Protein AF-A0A971IXL2-F1 (afdb_monomer_lite)

Sequence (263 aa):
MPRVSSVAELGFDQYVCPGVRGWNRLMNDMDVSFANIRGMVALGREYHAIGVLNTDWGDHGHINLFANSMPGMIYGASLSWNPDGDSDAKEQWRRISVVEYGDSSGSLVGLLADLARQQIVSWGVISAWAHSKSVGSRFPEADRECLTQCDPDELVSAGSRAQEIGAEVARLRSCIRKDRFDDMDEFEVSARGIHLCQALALIIKKRDLGQHVPRLLIEPWPLAEQMELWMTDYAAVWRRRNKESELYRIRDVITTICAYLRS

Secondary structure (DSSP, 8-state):
--THHHHHHTT---EE--B-S-TT-SS--HHHHHHHHHHHHHHHHHTT-SEE--B----TTT---HHHHHHHHHHHHHHHH-TT----HHHHHHHHHHHHH--TTS-HHHHHHHHHHT-SS-HHHHHHHHHHHHHTPPPPHHHHHHHHHS-HHHHHHHHHHHHHHHHHHHHHGGGS-GGGHHHHHHHHHHHHHHHHHHHHHHHHHHHTS----S--SS-HHHHHHHHHHHHHHHHHHHHHH--STTHHHHHHHHHHHHHHHH-

Structure (mmCIF, N/CA/C/O backbone):
data_AF-A0A971IXL2-F1
#
_entry.id   AF-A0A971IXL2-F1
#
loop_
_atom_site.group_PDB
_atom_site.id
_atom_site.type_symbol
_atom_site.label_atom_id
_atom_site.label_alt_id
_atom_site.label_comp_id
_atom_site.label_asym_id
_atom_site.label_entity_id
_atom_site.label_seq_id
_atom_site.pdbx_PDB_ins_code
_atom_site.Cartn_x
_atom_site.Cartn_y
_atom_site.Cartn_z
_atom_site.occupancy
_atom_site.B_iso_or_equiv
_atom_site.auth_seq_id
_atom_site.auth_comp_id
_atom_site.auth_asym_id
_atom_site.auth_atom_id
_atom_site.pdbx_PDB_model_num
ATOM 1 N N . MET A 1 1 ? 16.782 -18.315 -3.710 1.00 43.72 1 MET A N 1
ATOM 2 C CA . MET A 1 1 ? 17.243 -17.505 -4.858 1.00 43.72 1 MET A CA 1
ATOM 3 C C . MET A 1 1 ? 16.207 -17.587 -5.974 1.00 43.72 1 MET A C 1
ATOM 5 O O . MET A 1 1 ? 15.554 -18.627 -6.060 1.00 43.72 1 MET A O 1
ATOM 9 N N . PRO A 1 2 ? 16.005 -16.522 -6.771 1.00 63.09 2 PRO A N 1
ATOM 10 C CA . PRO A 1 2 ? 15.139 -16.557 -7.952 1.00 63.09 2 PRO A CA 1
ATOM 11 C C . PRO A 1 2 ? 15.571 -17.691 -8.889 1.00 63.09 2 PRO A C 1
ATOM 13 O O . PRO A 1 2 ? 16.763 -17.860 -9.119 1.00 63.09 2 PRO A O 1
ATOM 16 N N . ARG A 1 3 ? 14.630 -18.471 -9.435 1.00 84.94 3 ARG A N 1
ATOM 17 C CA . ARG A 1 3 ? 14.932 -19.626 -10.312 1.00 84.94 3 ARG A CA 1
ATOM 18 C C . ARG A 1 3 ? 15.289 -19.228 -11.756 1.00 84.94 3 ARG A C 1
ATOM 20 O O . ARG A 1 3 ? 15.167 -20.050 -12.655 1.00 84.94 3 ARG A O 1
ATOM 27 N N . VAL A 1 4 ? 15.699 -17.977 -11.974 1.00 90.69 4 VAL A N 1
ATOM 28 C CA . VAL A 1 4 ? 15.960 -17.412 -13.309 1.00 90.69 4 VAL A CA 1
ATOM 29 C C . VAL A 1 4 ? 17.094 -18.174 -14.002 1.00 90.69 4 VAL A C 1
ATOM 31 O O . VAL A 1 4 ? 16.929 -18.612 -15.140 1.00 90.69 4 VAL A O 1
ATOM 34 N N . SER A 1 5 ? 18.197 -18.424 -13.289 1.00 92.69 5 SER A N 1
ATOM 35 C CA . SER A 1 5 ? 19.326 -19.201 -13.813 1.00 92.69 5 SER A CA 1
ATOM 36 C C . SER A 1 5 ? 18.923 -20.631 -14.166 1.00 92.69 5 SER A C 1
ATOM 38 O O . SER A 1 5 ? 19.197 -21.086 -15.267 1.00 92.69 5 SER A O 1
ATOM 40 N N . SER A 1 6 ? 18.180 -21.311 -13.287 1.00 93.50 6 SER A N 1
ATOM 41 C CA . SER A 1 6 ? 17.744 -22.693 -13.516 1.00 93.50 6 SER A CA 1
ATOM 42 C C . SER A 1 6 ? 16.872 -22.846 -14.763 1.00 93.50 6 SER A C 1
ATOM 44 O O . SER A 1 6 ? 16.971 -23.851 -15.455 1.00 93.50 6 SER A O 1
ATOM 46 N N . VAL A 1 7 ? 16.005 -21.872 -15.062 1.00 93.19 7 VAL A N 1
ATOM 47 C CA . VAL A 1 7 ? 15.180 -21.903 -16.282 1.00 93.19 7 VAL A CA 1
ATOM 48 C C . VAL A 1 7 ? 16.036 -21.653 -17.529 1.00 93.19 7 VAL A C 1
ATOM 50 O O . VAL A 1 7 ? 15.860 -22.349 -18.528 1.00 93.19 7 VAL A O 1
ATOM 53 N N . ALA A 1 8 ? 17.003 -20.732 -17.453 1.00 93.81 8 ALA A N 1
ATOM 54 C CA . ALA A 1 8 ? 17.925 -20.445 -18.553 1.00 93.81 8 ALA A CA 1
ATOM 55 C C . ALA A 1 8 ? 18.864 -21.625 -18.850 1.00 93.81 8 ALA A C 1
ATOM 57 O O . ALA A 1 8 ? 19.069 -21.968 -20.010 1.00 93.81 8 ALA A O 1
ATOM 58 N N . GLU A 1 9 ? 19.388 -22.288 -17.817 1.00 94.44 9 GLU A N 1
ATOM 59 C CA . GLU A 1 9 ? 20.242 -23.481 -17.931 1.00 94.44 9 GLU A CA 1
ATOM 60 C C . GLU A 1 9 ? 19.526 -24.654 -18.613 1.00 94.44 9 GLU A C 1
ATOM 62 O O . GLU A 1 9 ? 20.159 -25.463 -19.289 1.00 94.44 9 GLU A O 1
ATOM 67 N N . LEU A 1 10 ? 18.199 -24.733 -18.475 1.00 96.00 10 LEU A N 1
ATOM 68 C CA . LEU A 1 10 ? 17.364 -25.712 -19.173 1.00 96.00 10 LEU A CA 1
ATOM 69 C C . LEU A 1 10 ? 17.071 -25.330 -20.636 1.00 96.00 10 LEU A C 1
ATOM 71 O O . LEU A 1 10 ? 16.464 -26.123 -21.354 1.00 96.00 10 LEU A O 1
ATOM 75 N N . GLY A 1 11 ? 17.494 -24.145 -21.087 1.00 94.50 11 GLY A N 1
ATOM 76 C CA . GLY A 1 11 ? 17.325 -23.670 -22.461 1.00 94.50 11 GLY A CA 1
ATOM 77 C C . GLY A 1 11 ? 15.912 -23.187 -22.801 1.00 94.50 11 GLY A C 1
ATOM 78 O O . GLY A 1 11 ? 15.568 -23.134 -23.979 1.00 94.50 11 GLY A O 1
ATOM 79 N N . PHE A 1 12 ? 15.084 -22.868 -21.800 1.00 95.19 12 PHE A N 1
ATOM 80 C CA . PHE A 1 12 ? 13.737 -22.338 -22.025 1.00 95.19 12 PHE A CA 1
ATOM 81 C C . PHE A 1 12 ? 13.729 -20.813 -22.127 1.00 95.19 12 PHE A C 1
ATOM 83 O O . PHE A 1 12 ? 14.354 -20.119 -21.321 1.00 95.19 12 PHE A O 1
ATOM 90 N N . ASP A 1 13 ? 12.918 -20.298 -23.051 1.00 96.12 13 ASP A N 1
ATOM 91 C CA . ASP A 1 13 ? 12.553 -18.884 -23.073 1.00 96.12 13 ASP A CA 1
ATOM 92 C C . ASP A 1 13 ? 11.780 -18.515 -21.802 1.00 96.12 13 ASP A C 1
ATOM 94 O O . ASP A 1 13 ? 10.885 -19.242 -21.357 1.00 96.12 13 ASP A O 1
ATOM 98 N N . GLN A 1 14 ? 12.106 -17.361 -21.219 1.00 95.50 14 GLN A N 1
ATOM 99 C CA . GLN A 1 14 ? 11.478 -16.899 -19.985 1.00 95.50 14 GLN A CA 1
ATOM 100 C C . GLN A 1 14 ? 11.273 -15.389 -19.951 1.00 95.50 14 GLN A C 1
ATOM 102 O O . GLN A 1 14 ? 12.064 -14.619 -20.494 1.00 95.50 14 GLN A O 1
ATOM 107 N N . TYR A 1 15 ? 10.233 -14.980 -19.229 1.00 96.81 15 TYR A N 1
ATOM 108 C CA . TYR A 1 15 ? 10.062 -13.614 -18.753 1.00 96.81 15 TYR A CA 1
ATOM 109 C C . TYR A 1 15 ? 10.487 -13.542 -17.290 1.00 96.81 15 TYR A C 1
ATOM 111 O O . TYR A 1 15 ? 10.198 -14.450 -16.508 1.00 96.81 15 TYR A O 1
ATOM 119 N N . VAL A 1 16 ? 11.111 -12.436 -16.896 1.00 97.06 16 VAL A N 1
ATOM 120 C CA . VAL A 1 16 ? 11.215 -12.095 -15.474 1.00 97.06 16 VAL A CA 1
ATOM 121 C C . VAL A 1 16 ? 9.954 -11.355 -15.036 1.00 97.06 16 VAL A C 1
ATOM 123 O O . VAL A 1 16 ? 9.463 -10.478 -15.744 1.00 97.06 16 VAL A O 1
ATOM 126 N N . CYS A 1 17 ? 9.429 -11.700 -13.861 1.00 96.75 17 CYS A N 1
ATOM 127 C CA . CYS A 1 17 ? 8.157 -11.169 -13.367 1.00 96.75 17 CYS A CA 1
ATOM 128 C C . CYS A 1 17 ? 8.343 -10.431 -12.030 1.00 96.75 17 CYS A C 1
ATOM 130 O O . CYS A 1 17 ? 7.980 -10.981 -10.986 1.00 96.75 17 CYS A O 1
ATOM 132 N N . PRO A 1 18 ? 8.968 -9.236 -12.005 1.00 96.88 18 PRO A N 1
ATOM 133 C CA . PRO A 1 18 ? 9.003 -8.429 -10.789 1.00 96.88 18 PRO A CA 1
ATOM 134 C C . PRO A 1 18 ? 7.598 -7.989 -10.375 1.00 96.88 18 PRO A C 1
ATOM 136 O O . PRO A 1 18 ? 6.673 -7.994 -11.187 1.00 96.88 18 PRO A O 1
ATOM 139 N N . GLY A 1 19 ? 7.438 -7.601 -9.111 1.00 96.62 19 GLY A N 1
ATOM 140 C CA . GLY A 1 19 ? 6.160 -7.159 -8.562 1.00 96.62 19 GLY A CA 1
ATOM 141 C C . GLY A 1 19 ? 6.228 -5.767 -7.951 1.00 96.62 19 GLY A C 1
ATOM 142 O O . GLY A 1 19 ? 7.178 -5.448 -7.238 1.00 96.62 19 GLY A O 1
ATOM 143 N N . VAL A 1 20 ? 5.170 -4.973 -8.140 1.00 97.00 20 VAL A N 1
ATOM 144 C CA . VAL A 1 20 ? 5.080 -3.609 -7.586 1.00 97.00 20 VAL A CA 1
ATOM 145 C C . VAL A 1 20 ? 4.727 -3.556 -6.093 1.00 97.00 20 VAL A C 1
ATOM 147 O O . VAL A 1 20 ? 4.625 -2.468 -5.535 1.00 97.00 20 VAL A O 1
ATOM 150 N N . ARG A 1 21 ? 4.578 -4.717 -5.436 1.00 96.19 21 ARG A N 1
ATOM 151 C CA . ARG A 1 21 ? 4.412 -4.887 -3.975 1.00 96.19 21 ARG A CA 1
ATOM 152 C C . ARG A 1 21 ? 3.167 -4.215 -3.359 1.00 96.19 21 ARG A C 1
ATOM 154 O O . ARG A 1 21 ? 3.244 -3.687 -2.248 1.00 96.19 21 ARG A O 1
ATOM 161 N N . GLY A 1 22 ? 2.023 -4.275 -4.046 1.00 95.50 22 GLY A N 1
ATOM 162 C CA . GLY A 1 22 ? 0.741 -3.724 -3.570 1.00 95.50 22 GLY A CA 1
ATOM 163 C C . GLY A 1 22 ? -0.246 -4.716 -2.944 1.00 95.50 22 GLY A C 1
ATOM 164 O O . GLY A 1 22 ? -1.112 -4.307 -2.182 1.00 95.50 22 GLY A O 1
ATOM 165 N N . TRP A 1 23 ? -0.100 -6.018 -3.195 1.00 94.50 23 TRP A N 1
ATOM 166 C CA . TRP A 1 23 ? -1.209 -6.984 -3.130 1.00 94.50 23 TRP A CA 1
ATOM 167 C C . TRP A 1 23 ? -1.965 -7.149 -1.816 1.00 94.50 23 TRP A C 1
ATOM 169 O O . TRP A 1 23 ? -3.036 -7.731 -1.808 1.00 94.50 23 TRP A O 1
ATOM 179 N N . ASN A 1 24 ? -1.439 -6.689 -0.694 1.00 95.00 24 ASN A N 1
ATOM 180 C CA . ASN A 1 24 ? -2.130 -6.738 0.590 1.00 95.00 24 ASN A CA 1
ATOM 181 C C . ASN A 1 24 ? -1.944 -5.441 1.387 1.00 95.00 24 ASN A C 1
ATOM 183 O O . ASN A 1 24 ? -1.931 -5.452 2.622 1.00 95.00 24 ASN A O 1
ATOM 187 N N . ARG A 1 25 ? -1.747 -4.326 0.676 1.00 97.50 25 ARG A N 1
ATOM 188 C CA . ARG A 1 25 ? -1.384 -3.023 1.233 1.00 97.50 25 ARG A CA 1
ATOM 189 C C . ARG A 1 25 ? -2.232 -1.917 0.624 1.00 97.50 25 ARG A C 1
ATOM 191 O O . ARG A 1 25 ? -2.600 -1.964 -0.541 1.00 97.50 25 ARG A O 1
ATOM 198 N N . LEU A 1 26 ? -2.505 -0.895 1.425 1.00 98.25 26 LEU A N 1
ATOM 199 C CA . LEU A 1 26 ? -3.195 0.309 0.972 1.00 98.25 26 LEU A CA 1
ATOM 200 C C . LEU A 1 26 ? -2.267 1.216 0.170 1.00 98.25 26 LEU A C 1
ATOM 202 O O . LEU A 1 26 ? -2.745 1.886 -0.730 1.00 98.25 26 LEU A O 1
ATOM 206 N N . MET A 1 27 ? -0.967 1.233 0.468 1.00 98.50 27 MET A N 1
ATOM 207 C CA . MET A 1 27 ? 0.072 1.872 -0.343 1.00 98.50 27 MET A CA 1
ATOM 208 C C . MET A 1 27 ? 1.169 0.857 -0.667 1.00 98.50 27 MET A C 1
ATOM 210 O O . MET A 1 27 ? 1.618 0.124 0.222 1.00 98.50 27 MET A O 1
ATOM 214 N N . ASN A 1 28 ? 1.605 0.808 -1.923 1.00 98.06 28 ASN A N 1
ATOM 215 C CA . ASN A 1 28 ? 2.603 -0.157 -2.371 1.00 98.06 28 ASN A CA 1
ATOM 216 C C . ASN A 1 28 ? 3.952 0.090 -1.689 1.00 98.06 28 ASN A C 1
ATOM 218 O O . ASN A 1 28 ? 4.381 1.228 -1.515 1.00 98.06 28 ASN A O 1
ATOM 222 N N . ASP A 1 29 ? 4.640 -0.990 -1.326 1.00 97.50 29 ASP A N 1
ATOM 223 C CA . ASP A 1 29 ? 5.957 -0.920 -0.689 1.00 97.50 29 ASP A CA 1
ATOM 224 C C . ASP A 1 29 ? 7.025 -0.525 -1.720 1.00 97.50 29 ASP A C 1
ATOM 226 O O . ASP A 1 29 ? 7.561 -1.373 -2.437 1.00 97.50 29 ASP A O 1
ATOM 230 N N . MET A 1 30 ? 7.289 0.780 -1.831 1.00 95.75 30 MET A N 1
ATOM 231 C CA . MET A 1 30 ? 8.163 1.340 -2.866 1.00 95.75 30 MET A CA 1
ATOM 232 C C . MET A 1 30 ? 9.624 0.930 -2.698 1.00 95.75 30 MET A C 1
ATOM 234 O O . MET A 1 30 ? 10.293 0.681 -3.701 1.00 95.75 30 MET A O 1
ATOM 238 N N . ASP A 1 31 ? 10.108 0.813 -1.460 1.00 95.56 31 ASP A N 1
ATOM 239 C CA . ASP A 1 31 ? 11.482 0.393 -1.184 1.00 95.56 31 ASP A CA 1
ATOM 240 C C . ASP A 1 31 ? 11.715 -1.034 -1.703 1.00 95.56 31 ASP A C 1
ATOM 242 O O . ASP A 1 31 ? 12.658 -1.290 -2.460 1.00 95.56 31 ASP A O 1
ATOM 246 N N . VAL A 1 32 ? 10.812 -1.961 -1.362 1.00 96.69 32 VAL A N 1
ATOM 247 C CA . VAL A 1 32 ? 10.916 -3.355 -1.811 1.00 96.69 32 VAL A CA 1
ATOM 248 C C . VAL A 1 32 ? 10.599 -3.485 -3.299 1.00 96.69 32 VAL A C 1
ATOM 250 O O . VAL A 1 32 ? 11.273 -4.241 -3.994 1.00 96.69 32 VAL A O 1
ATOM 253 N N . SER A 1 33 ? 9.608 -2.749 -3.803 1.00 96.69 33 SER A N 1
ATOM 254 C CA . SER A 1 33 ? 9.201 -2.750 -5.214 1.00 96.69 33 SER A CA 1
ATOM 255 C C . SER A 1 33 ? 10.350 -2.336 -6.132 1.00 96.69 33 SER A C 1
ATOM 257 O O . SER A 1 33 ? 10.730 -3.092 -7.026 1.00 96.69 33 SER A O 1
ATOM 259 N N . PHE A 1 34 ? 10.986 -1.189 -5.872 1.00 97.12 34 PHE A N 1
ATOM 260 C CA . PHE A 1 34 ? 12.067 -0.683 -6.721 1.00 97.12 34 PHE A CA 1
ATOM 261 C C . PHE A 1 34 ? 13.293 -1.601 -6.656 1.00 97.12 34 PHE A C 1
ATOM 263 O O . PHE A 1 34 ? 13.870 -1.948 -7.690 1.00 97.12 34 PHE A O 1
ATOM 270 N N . ALA A 1 35 ? 13.660 -2.079 -5.464 1.00 95.81 35 ALA A N 1
ATOM 271 C CA . ALA A 1 35 ? 14.749 -3.041 -5.323 1.00 95.81 35 ALA A CA 1
ATOM 272 C C . ALA A 1 35 ? 14.459 -4.362 -6.063 1.00 95.81 35 ALA A C 1
ATOM 274 O O . ALA A 1 35 ? 15.346 -4.900 -6.732 1.00 95.81 35 ALA A O 1
ATOM 275 N N . ASN A 1 36 ? 13.222 -4.864 -5.978 1.00 95.62 36 ASN A N 1
ATOM 276 C CA . ASN A 1 36 ? 12.787 -6.090 -6.643 1.00 95.62 36 ASN A CA 1
ATOM 277 C C . ASN A 1 36 ? 12.804 -5.956 -8.168 1.00 95.62 36 ASN A C 1
ATOM 279 O O . ASN A 1 36 ? 13.386 -6.810 -8.836 1.00 95.62 36 ASN A O 1
ATOM 283 N N . ILE A 1 37 ? 12.222 -4.882 -8.705 1.00 96.94 37 ILE A N 1
ATOM 284 C CA . ILE A 1 37 ? 12.198 -4.597 -10.143 1.00 96.94 37 ILE A CA 1
ATOM 285 C C . ILE A 1 37 ? 13.622 -4.545 -10.686 1.00 96.94 37 ILE A C 1
ATOM 287 O O . ILE A 1 37 ? 13.947 -5.275 -11.621 1.00 96.94 37 ILE A O 1
ATOM 291 N N . ARG A 1 38 ? 14.499 -3.755 -10.058 1.00 95.88 38 ARG A N 1
ATOM 292 C CA . ARG A 1 38 ? 15.900 -3.639 -10.474 1.00 95.88 38 ARG A CA 1
ATOM 293 C C . ARG A 1 38 ? 16.614 -4.987 -10.467 1.00 95.88 38 ARG A C 1
ATOM 295 O O . ARG A 1 38 ? 17.266 -5.336 -11.446 1.00 95.88 38 ARG A O 1
ATOM 302 N N . GLY A 1 39 ? 16.477 -5.749 -9.382 1.00 95.12 39 GLY A N 1
ATOM 303 C CA . GLY A 1 39 ? 17.115 -7.059 -9.259 1.00 95.12 39 GLY A CA 1
ATOM 304 C C . GLY A 1 39 ? 16.635 -8.051 -10.320 1.00 95.12 39 GLY A C 1
ATOM 305 O O . GLY A 1 39 ? 17.449 -8.722 -10.946 1.00 95.12 39 GLY A O 1
ATOM 306 N N . MET A 1 40 ? 15.325 -8.117 -10.566 1.00 96.12 40 MET A N 1
ATOM 307 C CA . MET A 1 40 ? 14.756 -9.036 -11.555 1.00 96.12 40 MET A CA 1
ATOM 308 C C . MET A 1 40 ? 15.103 -8.636 -12.987 1.00 96.12 40 MET A C 1
ATOM 310 O O . MET A 1 40 ? 15.397 -9.516 -13.786 1.00 96.12 40 MET A O 1
ATOM 314 N N . VAL A 1 41 ? 15.118 -7.341 -13.317 1.00 96.38 41 VAL A N 1
ATOM 315 C CA . VAL A 1 41 ? 15.547 -6.870 -14.645 1.00 96.38 41 VAL A CA 1
ATOM 316 C C . VAL A 1 41 ? 17.029 -7.170 -14.879 1.00 96.38 41 VAL A C 1
ATOM 318 O O . VAL A 1 41 ? 17.385 -7.663 -15.948 1.00 96.38 41 VAL A O 1
ATOM 321 N N . ALA A 1 42 ? 17.887 -6.948 -13.877 1.00 95.56 42 ALA A N 1
ATOM 322 C CA . ALA A 1 42 ? 19.308 -7.283 -13.967 1.00 95.56 42 ALA A CA 1
ATOM 323 C C . ALA A 1 42 ? 19.523 -8.787 -14.210 1.00 95.56 42 ALA A C 1
ATOM 325 O O . ALA A 1 42 ? 20.239 -9.158 -15.139 1.00 95.56 42 ALA A O 1
ATOM 326 N N . LEU A 1 43 ? 18.829 -9.644 -13.450 1.00 95.44 43 LEU A N 1
ATOM 327 C CA . LEU A 1 43 ? 18.844 -11.095 -13.665 1.00 95.44 43 LEU A CA 1
ATOM 328 C C . LEU A 1 43 ? 18.286 -11.476 -15.042 1.00 95.44 43 LEU A C 1
ATOM 330 O O . LEU A 1 43 ? 18.831 -12.347 -15.709 1.00 95.44 43 LEU A O 1
ATOM 334 N N . GLY A 1 44 ? 17.217 -10.817 -15.493 1.00 95.69 44 GLY A N 1
ATOM 335 C CA . GLY A 1 44 ? 16.646 -11.048 -16.817 1.00 95.69 44 GLY A CA 1
ATOM 336 C C . GLY A 1 44 ? 17.657 -10.777 -17.927 1.00 95.69 44 GLY A C 1
ATOM 337 O O . GLY A 1 44 ? 17.775 -11.569 -18.853 1.00 95.69 44 GLY A O 1
ATOM 338 N N . ARG A 1 45 ? 18.450 -9.710 -17.803 1.00 95.31 45 ARG A N 1
ATOM 339 C CA . ARG A 1 45 ? 19.529 -9.420 -18.751 1.00 95.31 45 ARG A CA 1
ATOM 340 C C . ARG A 1 45 ? 20.675 -10.429 -18.668 1.00 95.31 45 ARG A C 1
ATOM 342 O O . ARG A 1 45 ? 21.156 -10.858 -19.711 1.00 95.31 45 ARG A O 1
ATOM 349 N N . GLU A 1 46 ? 21.105 -10.787 -17.459 1.00 95.56 46 GLU A N 1
ATOM 350 C CA . GLU A 1 46 ? 22.190 -11.754 -17.219 1.00 95.56 46 GLU A CA 1
ATOM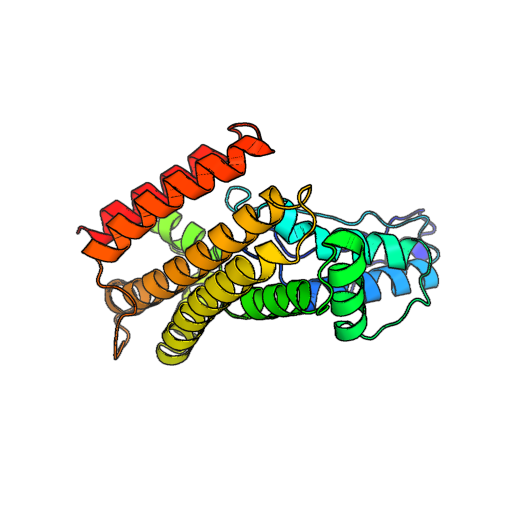 351 C C . GLU A 1 46 ? 21.876 -13.129 -17.823 1.00 95.56 46 GLU A C 1
ATOM 353 O O . GLU A 1 46 ? 22.734 -13.737 -18.454 1.00 95.56 46 GLU A O 1
ATOM 358 N N . TYR A 1 47 ? 20.631 -13.586 -17.679 1.00 96.06 47 TYR A N 1
ATOM 359 C CA . TYR A 1 47 ? 20.180 -14.911 -18.111 1.00 96.06 47 TYR A CA 1
ATOM 360 C C . TYR A 1 47 ? 19.336 -14.886 -19.392 1.00 96.06 47 TYR A C 1
ATOM 362 O O . TYR A 1 47 ? 18.587 -15.826 -19.654 1.00 96.06 47 TYR A O 1
ATOM 370 N N . HIS A 1 48 ? 19.453 -13.821 -20.190 1.00 95.50 48 HIS A N 1
ATOM 371 C CA . HIS A 1 48 ? 18.827 -13.695 -21.511 1.00 95.50 48 HIS A CA 1
ATOM 372 C C . HIS A 1 48 ? 17.303 -13.935 -21.532 1.00 95.50 48 HIS A C 1
ATOM 374 O O . HIS A 1 48 ? 16.767 -14.498 -22.485 1.00 95.50 48 HIS A O 1
ATOM 380 N N . ALA A 1 49 ? 16.591 -13.485 -20.495 1.00 96.75 49 ALA A N 1
ATOM 381 C CA . ALA A 1 49 ? 15.135 -13.444 -20.500 1.00 96.75 49 ALA A CA 1
ATOM 382 C C . ALA A 1 49 ? 14.630 -12.606 -21.686 1.00 96.75 49 ALA A C 1
ATOM 384 O O . ALA A 1 49 ? 15.152 -11.528 -21.977 1.00 96.75 49 ALA A O 1
ATOM 385 N N . ILE A 1 50 ? 13.575 -13.080 -22.345 1.00 96.62 50 ILE A N 1
ATOM 386 C CA . ILE A 1 50 ? 13.020 -12.461 -23.558 1.00 96.62 50 ILE A CA 1
ATOM 387 C C . ILE A 1 50 ? 12.139 -11.240 -23.259 1.00 96.62 50 ILE A C 1
ATOM 389 O O . ILE A 1 50 ? 11.671 -10.563 -24.174 1.00 96.62 50 ILE A O 1
ATOM 393 N N . GLY A 1 51 ? 11.903 -10.943 -21.979 1.00 95.94 51 GLY A N 1
ATOM 394 C CA . GLY A 1 51 ? 11.205 -9.738 -21.559 1.00 95.94 51 GLY A CA 1
ATOM 395 C C . GLY A 1 51 ? 10.910 -9.678 -20.064 1.00 95.94 51 GLY A C 1
ATOM 396 O O . GLY A 1 51 ? 11.304 -10.544 -19.278 1.00 95.94 51 GLY A O 1
ATOM 397 N N . VAL A 1 52 ? 10.157 -8.644 -19.693 1.00 97.31 52 VAL A N 1
ATOM 398 C CA . VAL A 1 52 ? 9.738 -8.355 -18.320 1.00 97.31 52 VAL A CA 1
ATOM 399 C C . VAL A 1 52 ? 8.216 -8.264 -18.274 1.00 97.31 52 VAL A C 1
ATOM 401 O O . VAL A 1 52 ? 7.619 -7.478 -19.007 1.00 97.31 52 VAL A O 1
ATOM 404 N N . LEU A 1 53 ? 7.586 -9.036 -17.391 1.00 97.12 53 LEU A N 1
ATOM 405 C CA . LEU A 1 53 ? 6.171 -8.895 -17.053 1.00 97.12 53 LEU A CA 1
ATOM 406 C C . LEU A 1 53 ? 6.081 -8.208 -15.689 1.00 97.12 53 LEU A C 1
ATOM 408 O O . LEU A 1 53 ? 6.164 -8.866 -14.656 1.00 97.12 53 LEU A O 1
ATOM 412 N N . ASN A 1 54 ? 5.972 -6.879 -15.667 1.00 96.31 54 ASN A N 1
ATOM 413 C CA . ASN A 1 54 ? 5.868 -6.152 -14.403 1.00 96.31 54 ASN A CA 1
ATOM 414 C C . ASN A 1 54 ? 4.485 -6.389 -13.783 1.00 96.31 54 ASN A C 1
ATOM 416 O O . ASN A 1 54 ? 3.470 -6.038 -14.382 1.00 96.31 54 ASN A O 1
ATOM 420 N N . THR A 1 55 ? 4.446 -7.028 -12.618 1.00 96.81 55 THR A N 1
ATOM 421 C CA . THR A 1 55 ? 3.207 -7.555 -12.043 1.00 96.81 55 THR A CA 1
ATOM 422 C C . THR A 1 55 ? 2.639 -6.654 -10.957 1.00 96.81 55 THR A C 1
ATOM 424 O O . THR A 1 55 ? 3.346 -6.223 -10.043 1.00 96.81 55 THR A O 1
ATOM 427 N N . ASP A 1 56 ? 1.334 -6.419 -11.042 1.00 95.88 56 ASP A N 1
ATOM 428 C CA . ASP A 1 56 ? 0.527 -5.847 -9.973 1.00 95.88 56 ASP A CA 1
ATOM 429 C C . ASP A 1 56 ? -0.536 -6.865 -9.564 1.00 95.88 56 ASP A C 1
ATOM 431 O O . ASP A 1 56 ? -1.345 -7.309 -10.378 1.00 95.88 56 ASP A O 1
ATOM 435 N N . TRP A 1 57 ? -0.471 -7.287 -8.308 1.00 95.38 57 TRP A N 1
ATOM 436 C CA . TRP A 1 57 ? -1.312 -8.336 -7.736 1.00 95.38 57 TRP A CA 1
ATOM 437 C C . TRP A 1 57 ? -2.254 -7.702 -6.712 1.00 95.38 57 TRP A C 1
ATOM 439 O O . TRP A 1 57 ? -1.950 -6.633 -6.191 1.00 95.38 57 TRP A O 1
ATOM 449 N N . GLY A 1 58 ? -3.353 -8.374 -6.364 1.00 93.31 58 GLY A N 1
ATOM 450 C CA . GLY A 1 58 ? -4.207 -7.932 -5.259 1.00 93.31 58 GLY A CA 1
ATOM 451 C C . GLY A 1 58 ? -4.924 -9.064 -4.562 1.00 93.31 58 GLY A C 1
ATOM 452 O O . GLY A 1 58 ? -6.013 -9.488 -4.944 1.00 93.31 58 GLY A O 1
ATOM 453 N N . ASP A 1 59 ? -4.284 -9.495 -3.493 1.00 94.19 59 ASP A N 1
ATOM 454 C CA . ASP A 1 59 ? -4.779 -10.438 -2.517 1.00 94.19 59 ASP A CA 1
ATOM 455 C C . ASP A 1 59 ? -5.694 -9.701 -1.519 1.00 94.19 59 ASP A C 1
ATOM 457 O O . ASP A 1 59 ? -5.850 -8.478 -1.546 1.00 94.19 59 ASP A O 1
ATOM 461 N N . HIS A 1 60 ? -6.339 -10.442 -0.613 1.00 92.81 60 HIS A N 1
ATOM 462 C CA . HIS A 1 60 ? -7.164 -9.862 0.460 1.00 92.81 60 HIS A CA 1
ATOM 463 C C . HIS A 1 60 ? -8.244 -8.871 -0.027 1.00 92.81 60 HIS A C 1
ATOM 465 O O . HIS A 1 60 ? -8.509 -7.852 0.614 1.00 92.81 60 HIS A O 1
ATOM 471 N N . GLY A 1 61 ? -8.873 -9.186 -1.164 1.00 91.44 61 GLY A N 1
ATOM 472 C CA . GLY A 1 61 ? -9.919 -8.365 -1.779 1.00 91.44 61 GLY A CA 1
ATOM 473 C C . GLY A 1 61 ? -9.406 -7.265 -2.711 1.00 91.44 61 GLY A C 1
ATOM 474 O O . GLY A 1 61 ? -10.211 -6.433 -3.112 1.00 91.44 61 GLY A O 1
ATOM 475 N N . HIS A 1 62 ? -8.109 -7.266 -3.059 1.00 92.44 62 HIS A N 1
ATOM 476 C CA . HIS A 1 62 ? -7.466 -6.252 -3.905 1.00 92.44 62 HIS A CA 1
ATOM 477 C C . HIS A 1 62 ? -7.653 -4.849 -3.318 1.00 92.44 62 HIS A C 1
ATOM 479 O O . HIS A 1 62 ? -8.212 -3.966 -3.945 1.00 92.44 62 HIS A O 1
ATOM 485 N N . ILE A 1 63 ? -7.230 -4.640 -2.070 1.00 95.25 63 ILE A N 1
ATOM 486 C CA . ILE A 1 63 ? -7.402 -3.347 -1.385 1.00 95.25 63 ILE A CA 1
ATOM 487 C C . ILE A 1 63 ? -6.615 -2.201 -2.049 1.00 95.25 63 ILE A C 1
ATOM 489 O O . ILE A 1 63 ? -6.929 -1.026 -1.843 1.00 95.25 63 ILE A O 1
ATOM 493 N N . ASN A 1 64 ? -5.566 -2.526 -2.807 1.00 93.62 64 ASN A N 1
ATOM 494 C CA . ASN A 1 64 ? -4.675 -1.555 -3.420 1.00 93.62 64 ASN A CA 1
ATOM 495 C C . ASN A 1 64 ? -5.378 -0.805 -4.557 1.00 93.62 64 ASN A C 1
ATOM 497 O O . ASN A 1 64 ? -5.981 -1.401 -5.444 1.00 93.62 64 ASN A O 1
ATOM 501 N N . LEU A 1 65 ? -5.294 0.524 -4.522 1.00 96.12 65 LEU A N 1
ATOM 502 C CA . LEU A 1 65 ? -5.823 1.389 -5.571 1.00 96.12 65 LEU A CA 1
ATOM 503 C C . LEU A 1 65 ? -4.794 1.534 -6.703 1.00 96.12 65 LEU A C 1
ATOM 505 O O . LEU A 1 65 ? -3.585 1.445 -6.477 1.00 96.12 65 LEU A O 1
ATOM 509 N N . PHE A 1 66 ? -5.275 1.750 -7.926 1.00 95.38 66 PHE A N 1
ATOM 510 C CA . PHE A 1 66 ? -4.458 1.705 -9.141 1.00 95.38 66 PHE A CA 1
ATOM 511 C C . PHE A 1 66 ? -3.324 2.740 -9.131 1.00 95.38 66 PHE A C 1
ATOM 513 O O . PHE A 1 66 ? -2.191 2.430 -9.508 1.00 95.38 66 PHE A O 1
ATOM 520 N N . ALA A 1 67 ? -3.595 3.951 -8.638 1.00 97.75 67 ALA A N 1
ATOM 521 C CA . ALA A 1 67 ? -2.608 5.017 -8.522 1.00 97.75 67 ALA A CA 1
ATOM 522 C C . ALA A 1 67 ? -1.403 4.603 -7.662 1.00 97.75 67 ALA A C 1
ATOM 524 O O . ALA A 1 67 ? -0.266 4.971 -7.962 1.00 97.75 67 ALA A O 1
ATOM 525 N N . ASN A 1 68 ? -1.614 3.774 -6.636 1.00 97.88 68 ASN A N 1
ATOM 526 C CA . ASN A 1 68 ? -0.558 3.343 -5.712 1.00 97.88 68 ASN A CA 1
ATOM 527 C C . ASN A 1 68 ? 0.466 2.426 -6.392 1.00 97.88 68 ASN A C 1
ATOM 529 O O . ASN A 1 68 ? 1.624 2.359 -5.973 1.00 97.88 68 ASN A O 1
ATOM 533 N N . SER A 1 69 ? 0.063 1.766 -7.478 1.00 97.69 69 SER A N 1
ATOM 534 C CA . SER A 1 69 ? 0.919 0.912 -8.298 1.00 97.69 69 SER A CA 1
ATOM 535 C C . SER A 1 69 ? 1.689 1.676 -9.374 1.00 97.69 69 SER A C 1
ATOM 537 O O . SER A 1 69 ? 2.741 1.205 -9.822 1.00 97.69 69 SER A O 1
ATOM 539 N N . MET A 1 70 ? 1.222 2.866 -9.772 1.00 98.06 70 MET A N 1
ATOM 540 C CA . MET A 1 70 ? 1.785 3.633 -10.890 1.00 98.06 70 MET A CA 1
ATOM 541 C C . MET A 1 70 ? 3.293 3.902 -10.770 1.00 98.06 70 MET A C 1
ATOM 543 O O . MET A 1 70 ? 3.999 3.650 -11.751 1.00 98.06 70 MET A O 1
ATOM 547 N N . PRO A 1 71 ? 3.851 4.323 -9.614 1.00 98.06 71 PRO A N 1
ATOM 548 C CA . PRO A 1 71 ? 5.292 4.556 -9.505 1.00 98.06 71 PRO A CA 1
ATOM 549 C C . PRO A 1 71 ? 6.132 3.304 -9.795 1.00 98.06 71 PRO A C 1
ATOM 551 O O . PRO A 1 71 ? 7.125 3.378 -10.519 1.00 98.06 71 PRO A O 1
ATOM 554 N N . GLY A 1 72 ? 5.710 2.142 -9.284 1.00 97.62 72 GLY A N 1
ATOM 555 C CA . GLY A 1 72 ? 6.378 0.865 -9.548 1.00 97.62 72 GLY A CA 1
ATOM 556 C C . GLY A 1 72 ? 6.209 0.401 -10.997 1.00 97.62 72 GLY A C 1
ATOM 557 O O . GLY A 1 72 ? 7.150 -0.123 -11.594 1.00 97.62 72 GLY A O 1
ATOM 558 N N . MET A 1 73 ? 5.039 0.639 -11.600 1.00 98.00 73 MET A N 1
ATOM 559 C CA . MET A 1 73 ? 4.799 0.329 -13.013 1.00 98.00 73 MET A CA 1
ATOM 560 C C . MET A 1 73 ? 5.701 1.148 -13.941 1.00 98.00 73 MET A C 1
ATOM 562 O O . MET A 1 73 ? 6.340 0.578 -14.828 1.00 98.00 73 MET A O 1
ATOM 566 N N . ILE A 1 74 ? 5.821 2.454 -13.688 1.00 97.81 74 ILE A N 1
ATOM 567 C CA . ILE A 1 74 ? 6.695 3.362 -14.443 1.00 97.81 74 ILE A CA 1
ATOM 568 C C . ILE A 1 74 ? 8.160 2.954 -14.297 1.00 97.81 74 ILE A C 1
ATOM 570 O O . ILE A 1 74 ? 8.885 2.900 -15.291 1.00 97.81 74 ILE A O 1
ATOM 574 N N . TYR A 1 75 ? 8.600 2.630 -13.080 1.00 97.50 75 TYR A N 1
ATOM 575 C CA . TYR A 1 75 ? 9.981 2.211 -12.861 1.00 97.50 75 TYR A CA 1
ATOM 576 C C . TYR A 1 75 ? 10.309 0.892 -13.574 1.00 97.50 75 TYR A C 1
ATOM 578 O O . TYR A 1 75 ? 11.347 0.786 -14.229 1.00 97.50 75 TYR A O 1
ATOM 586 N N . GLY A 1 76 ? 9.395 -0.084 -13.537 1.00 96.75 76 GLY A N 1
ATOM 587 C CA . GLY A 1 76 ? 9.546 -1.326 -14.294 1.00 96.75 76 GLY A CA 1
ATOM 588 C C . GLY A 1 76 ? 9.586 -1.110 -15.803 1.00 96.75 76 GLY A C 1
ATOM 589 O O . GLY A 1 76 ? 10.424 -1.714 -16.469 1.00 96.75 76 GLY A O 1
ATOM 590 N N . ALA A 1 77 ? 8.764 -0.209 -16.346 1.00 96.62 77 ALA A N 1
ATOM 591 C CA . ALA A 1 77 ? 8.825 0.158 -17.760 1.00 96.62 77 ALA A CA 1
ATOM 592 C C . ALA A 1 77 ? 10.169 0.816 -18.124 1.00 96.62 77 ALA A C 1
ATOM 594 O O . ALA A 1 77 ? 10.799 0.430 -19.108 1.00 96.62 77 ALA A O 1
ATOM 595 N N . SER A 1 78 ? 10.638 1.756 -17.295 1.00 96.12 78 SER A N 1
ATOM 596 C CA . SER A 1 78 ? 11.923 2.446 -17.470 1.00 96.12 78 SER A CA 1
ATOM 597 C C . SER A 1 78 ? 13.095 1.463 -17.536 1.00 96.12 78 SER A C 1
ATOM 599 O O . SER A 1 78 ? 13.876 1.491 -18.487 1.00 96.12 78 SER A O 1
ATOM 601 N N . LEU A 1 79 ? 13.181 0.535 -16.579 1.00 96.12 79 LEU A N 1
ATOM 602 C CA . LEU A 1 79 ? 14.258 -0.454 -16.542 1.00 96.12 79 LEU A CA 1
ATOM 603 C C . LEU A 1 79 ? 14.125 -1.545 -17.607 1.00 96.12 79 LEU A C 1
ATOM 605 O O . LEU A 1 79 ? 15.136 -2.060 -18.073 1.00 96.12 79 LEU A O 1
ATOM 609 N N . SER A 1 80 ? 12.906 -1.878 -18.033 1.00 95.06 80 SER A N 1
ATOM 610 C CA . SER A 1 80 ? 12.709 -2.796 -19.163 1.00 95.06 80 SER A CA 1
ATOM 611 C C . SER A 1 80 ? 13.237 -2.203 -20.473 1.00 95.06 80 SER A C 1
ATOM 613 O O . SER A 1 80 ? 13.695 -2.943 -21.338 1.00 95.06 80 SER A O 1
ATOM 615 N N . TRP A 1 81 ? 13.194 -0.872 -20.616 1.00 95.31 81 TRP A N 1
ATOM 616 C CA . TRP A 1 81 ? 13.761 -0.157 -21.762 1.00 95.31 81 TRP A CA 1
ATOM 617 C C . TRP A 1 81 ? 15.272 0.061 -21.635 1.00 95.31 81 TRP A C 1
ATOM 619 O O . TRP A 1 81 ? 16.014 -0.126 -22.597 1.00 95.31 81 TRP A O 1
ATOM 629 N N . ASN A 1 82 ? 15.734 0.464 -20.450 1.00 94.81 82 ASN A N 1
ATOM 630 C CA . ASN A 1 82 ? 17.144 0.691 -20.156 1.00 94.81 82 ASN A CA 1
ATOM 631 C C . ASN A 1 82 ? 17.552 -0.018 -18.851 1.00 94.81 82 ASN A C 1
ATOM 633 O O . ASN A 1 82 ? 17.489 0.594 -17.781 1.00 94.81 82 ASN A O 1
ATOM 637 N N . PRO A 1 83 ? 18.013 -1.281 -18.929 1.00 92.25 83 PRO A N 1
ATOM 638 C CA . PRO A 1 83 ? 18.433 -2.055 -17.758 1.00 92.25 83 PRO A CA 1
ATOM 639 C C . PRO A 1 83 ? 19.609 -1.445 -16.984 1.00 92.25 83 PRO A C 1
ATOM 641 O O . PRO A 1 83 ? 19.754 -1.712 -15.796 1.00 92.25 83 PRO A O 1
ATOM 644 N N . ASP A 1 84 ? 20.427 -0.620 -17.648 1.00 90.19 84 ASP A N 1
ATOM 645 C CA . ASP A 1 84 ? 21.546 0.133 -17.058 1.00 90.19 84 ASP A CA 1
ATOM 646 C C . ASP A 1 84 ? 21.117 1.516 -16.533 1.00 90.19 84 ASP A C 1
ATOM 648 O O . ASP A 1 84 ? 21.951 2.384 -16.264 1.00 90.19 84 ASP A O 1
ATOM 652 N N . GLY A 1 85 ? 19.807 1.757 -16.432 1.00 87.38 85 GLY A N 1
ATOM 653 C CA . GLY A 1 85 ? 19.242 2.990 -15.907 1.00 87.38 85 GLY A CA 1
ATOM 654 C C . GLY A 1 85 ? 19.699 3.297 -14.480 1.00 87.38 85 GLY A C 1
ATOM 655 O O . GLY A 1 85 ? 20.125 2.427 -13.721 1.00 87.38 85 GLY A O 1
ATOM 656 N N . ASP A 1 86 ? 19.588 4.574 -14.115 1.00 80.94 86 ASP A N 1
ATOM 657 C CA . ASP A 1 86 ? 20.002 5.079 -12.809 1.00 80.94 86 ASP A CA 1
ATOM 658 C C . ASP A 1 86 ? 19.373 4.275 -11.654 1.00 80.94 86 ASP A C 1
ATOM 660 O O . ASP A 1 86 ? 18.170 3.993 -11.616 1.00 80.94 86 ASP A O 1
ATOM 664 N N . SER A 1 87 ? 20.242 3.882 -10.725 1.00 79.81 87 SER A N 1
ATOM 665 C CA . SER A 1 87 ? 19.945 2.955 -9.642 1.00 79.81 87 SER A CA 1
ATOM 666 C C . SER A 1 87 ? 19.568 3.643 -8.328 1.00 79.81 87 SER A C 1
ATOM 668 O O . SER A 1 87 ? 19.180 2.945 -7.386 1.00 79.81 87 SER A O 1
ATOM 670 N N . ASP A 1 88 ? 19.662 4.977 -8.251 1.00 92.69 88 ASP A N 1
ATOM 671 C CA . ASP A 1 88 ? 19.225 5.735 -7.079 1.00 92.69 88 ASP A CA 1
ATOM 672 C C . ASP A 1 88 ? 17.696 5.858 -7.049 1.00 92.69 88 ASP A C 1
ATOM 674 O O . ASP A 1 88 ? 17.087 6.651 -7.771 1.00 92.69 88 ASP A O 1
ATOM 678 N N . ALA A 1 89 ? 17.067 5.085 -6.161 1.00 92.50 89 ALA A N 1
ATOM 679 C CA . ALA A 1 89 ? 15.621 5.082 -5.980 1.00 92.50 89 ALA A CA 1
ATOM 680 C C . ALA A 1 89 ? 15.053 6.477 -5.669 1.00 92.50 89 ALA A C 1
ATOM 682 O O . ALA A 1 89 ? 13.991 6.820 -6.185 1.00 92.50 89 ALA A O 1
ATOM 683 N N . LYS A 1 90 ? 15.754 7.313 -4.889 1.00 95.25 90 LYS A N 1
ATOM 684 C CA . LYS A 1 90 ? 15.246 8.644 -4.517 1.00 95.25 90 LYS A CA 1
ATOM 685 C C . LYS A 1 90 ? 15.214 9.585 -5.712 1.00 95.25 90 LYS A C 1
ATOM 687 O O . LYS A 1 90 ? 14.251 10.332 -5.882 1.00 95.25 90 LYS A O 1
ATOM 692 N N . GLU A 1 91 ? 16.232 9.520 -6.564 1.00 96.31 91 GLU A N 1
ATOM 693 C CA . GLU A 1 91 ? 16.250 10.286 -7.807 1.00 96.31 91 GLU A CA 1
ATOM 694 C C . GLU A 1 91 ? 15.157 9.803 -8.772 1.00 96.31 91 GLU A C 1
ATOM 696 O O . GLU A 1 91 ? 14.489 10.621 -9.408 1.00 96.31 91 GLU A O 1
ATOM 701 N N . GLN A 1 92 ? 14.888 8.494 -8.828 1.00 96.50 92 GLN A N 1
ATOM 702 C CA . GLN A 1 92 ? 13.757 7.967 -9.599 1.00 96.50 92 GLN A CA 1
ATOM 703 C C . GLN A 1 92 ? 12.414 8.471 -9.063 1.00 96.50 92 GLN A C 1
ATOM 705 O O . GLN A 1 92 ? 11.584 8.932 -9.846 1.00 96.50 92 GLN A O 1
ATOM 710 N N . TRP A 1 93 ? 12.201 8.464 -7.745 1.00 97.88 93 TRP A N 1
ATOM 711 C CA . TRP A 1 93 ? 10.987 9.017 -7.135 1.00 97.88 93 TRP A CA 1
ATOM 712 C C . TRP A 1 93 ? 10.805 10.494 -7.479 1.00 97.88 93 TRP A C 1
ATOM 714 O O . TRP A 1 93 ? 9.712 10.911 -7.874 1.00 97.88 93 TRP A O 1
ATOM 724 N N . ARG A 1 94 ? 11.884 11.281 -7.415 1.00 98.00 94 ARG A N 1
ATOM 725 C CA . ARG A 1 94 ? 11.857 12.695 -7.795 1.00 98.00 94 ARG A CA 1
ATOM 726 C C . ARG A 1 94 ? 11.466 12.879 -9.261 1.00 98.00 94 ARG A C 1
ATOM 728 O O . ARG A 1 94 ? 10.594 13.690 -9.570 1.00 98.00 94 ARG A O 1
ATOM 735 N N . ARG A 1 95 ? 12.065 12.108 -10.174 1.00 97.44 95 ARG A N 1
ATOM 736 C CA . ARG A 1 95 ? 11.748 12.162 -11.612 1.00 97.44 95 ARG A CA 1
ATOM 737 C C . ARG A 1 95 ? 10.307 11.764 -11.905 1.00 97.44 95 ARG A C 1
ATOM 739 O O . ARG A 1 95 ? 9.650 12.462 -12.669 1.00 97.44 95 ARG A O 1
ATOM 746 N N . ILE A 1 96 ? 9.808 10.692 -11.289 1.00 98.12 96 ILE A N 1
ATOM 747 C CA . ILE A 1 96 ? 8.419 10.248 -11.469 1.00 98.12 96 ILE A CA 1
ATOM 748 C C . ILE A 1 96 ? 7.455 11.325 -10.959 1.00 98.12 96 ILE A C 1
ATOM 750 O O . ILE A 1 96 ? 6.506 11.660 -11.660 1.00 98.12 96 ILE A O 1
ATOM 754 N N . SER A 1 97 ? 7.733 11.931 -9.801 1.00 98.56 97 SER A N 1
ATOM 755 C CA . SER A 1 97 ? 6.934 13.044 -9.259 1.00 98.56 97 SER A CA 1
ATOM 756 C C . SER A 1 97 ? 6.784 14.182 -10.280 1.00 98.56 97 SER A C 1
ATOM 758 O O . SER A 1 97 ? 5.672 14.617 -10.577 1.00 98.56 97 SER A O 1
ATOM 760 N N . VAL A 1 98 ? 7.891 14.598 -10.902 1.00 98.12 98 VAL A N 1
ATOM 761 C CA . VAL A 1 98 ? 7.889 15.671 -11.908 1.00 98.12 98 VAL A CA 1
ATOM 762 C C . VAL A 1 98 ? 7.204 15.239 -13.210 1.00 98.12 98 VAL A C 1
ATOM 764 O O . VAL A 1 98 ? 6.361 15.961 -13.734 1.00 98.12 98 VAL A O 1
ATOM 767 N N . VAL A 1 99 ? 7.563 14.079 -13.763 1.00 97.50 99 VAL A N 1
ATOM 768 C CA . VAL A 1 99 ? 7.152 13.674 -15.120 1.00 97.50 99 VAL A CA 1
ATOM 769 C C . VAL A 1 99 ? 5.716 13.146 -15.159 1.00 97.50 99 VAL A C 1
ATOM 771 O O . VAL A 1 99 ? 4.954 13.504 -16.061 1.00 97.50 99 VAL A O 1
ATOM 774 N N . GLU A 1 100 ? 5.336 12.311 -14.189 1.00 97.94 100 GLU A N 1
ATOM 775 C CA . GLU A 1 100 ? 4.016 11.670 -14.155 1.00 97.94 100 GLU A CA 1
ATOM 776 C C . GLU A 1 100 ? 2.957 12.525 -13.463 1.00 97.94 100 GLU A C 1
ATOM 778 O O . GLU A 1 100 ? 1.792 12.511 -13.862 1.00 97.94 100 GLU A O 1
ATOM 783 N N . TYR A 1 101 ? 3.338 13.313 -12.462 1.00 98.25 101 TYR A N 1
ATOM 784 C CA . TYR A 1 101 ? 2.364 14.077 -11.682 1.00 98.25 101 TYR A CA 1
ATOM 785 C C . TYR A 1 101 ? 2.468 15.590 -11.891 1.00 98.25 101 TYR A C 1
ATOM 787 O O . TYR A 1 101 ? 1.563 16.325 -11.501 1.00 98.25 101 TYR A O 1
ATOM 795 N N . GLY A 1 102 ? 3.520 16.073 -12.560 1.00 97.69 102 GLY A N 1
ATOM 796 C CA . GLY A 1 102 ? 3.788 17.506 -12.717 1.00 97.69 102 GLY A CA 1
ATOM 797 C C . GLY A 1 102 ? 4.176 18.202 -11.419 1.00 97.69 102 GLY A C 1
ATOM 798 O O . GLY A 1 102 ? 4.184 19.429 -11.385 1.00 97.69 102 GLY A O 1
ATOM 799 N N . ASP A 1 103 ? 4.503 17.442 -10.372 1.00 97.62 103 ASP A N 1
ATOM 800 C CA . ASP A 1 103 ? 4.947 17.988 -9.097 1.00 97.62 103 ASP A CA 1
ATOM 801 C C . ASP A 1 103 ? 6.315 18.659 -9.266 1.00 97.62 103 ASP A C 1
ATOM 803 O O . ASP A 1 103 ? 7.351 17.991 -9.318 1.00 97.62 103 ASP A O 1
ATOM 807 N N . SER A 1 104 ? 6.328 19.990 -9.330 1.00 92.06 104 SER A N 1
ATOM 808 C CA . SER A 1 104 ? 7.549 20.786 -9.495 1.00 92.06 104 SER A CA 1
ATOM 809 C C . SER A 1 104 ? 8.522 20.669 -8.318 1.00 92.06 104 SER A C 1
ATOM 811 O O . SER A 1 104 ? 9.717 20.905 -8.499 1.00 92.06 104 SER A O 1
ATOM 813 N N . SER A 1 105 ? 8.041 20.276 -7.132 1.00 95.25 105 SER A N 1
ATOM 814 C CA . SER A 1 105 ? 8.889 20.015 -5.963 1.00 95.25 105 SER A CA 1
ATOM 815 C C . SER A 1 105 ? 9.621 18.673 -6.054 1.00 95.25 105 SER A C 1
ATOM 817 O O . SER A 1 105 ? 10.667 18.491 -5.432 1.00 95.25 105 SER A O 1
ATOM 819 N N . GLY A 1 106 ? 9.089 17.736 -6.844 1.00 97.44 106 GLY A N 1
ATOM 820 C CA . GLY A 1 106 ? 9.607 16.380 -6.973 1.00 97.44 106 GLY A CA 1
ATOM 821 C C . GLY A 1 106 ? 9.456 15.527 -5.707 1.00 97.44 106 GLY A C 1
ATOM 822 O O . GLY A 1 106 ? 10.241 14.600 -5.516 1.00 97.44 106 GLY A O 1
ATOM 823 N N . SER A 1 107 ? 8.509 15.847 -4.823 1.00 98.12 107 SER A N 1
ATOM 824 C CA . SER A 1 107 ? 8.383 15.242 -3.493 1.00 98.12 107 SER A CA 1
ATOM 825 C C . SER A 1 107 ? 7.284 14.184 -3.382 1.00 98.12 107 SER A C 1
ATOM 827 O O . SER A 1 107 ? 7.392 13.315 -2.516 1.00 98.12 107 SER A O 1
ATOM 829 N N . LEU A 1 108 ? 6.273 14.199 -4.260 1.00 98.62 108 LEU A N 1
ATOM 830 C CA . LEU A 1 108 ? 5.083 13.351 -4.143 1.00 98.62 108 LEU A CA 1
ATOM 831 C C . LEU A 1 108 ? 5.416 11.866 -3.964 1.00 98.62 108 LEU A C 1
ATOM 833 O O . LEU A 1 108 ? 5.017 11.267 -2.974 1.00 98.62 108 LEU A O 1
ATOM 837 N N . VAL A 1 109 ? 6.179 11.258 -4.873 1.00 98.56 109 VAL A N 1
ATOM 838 C CA . VAL A 1 109 ? 6.496 9.820 -4.784 1.00 98.56 109 VAL A CA 1
ATOM 839 C C . VAL A 1 109 ? 7.355 9.515 -3.553 1.00 98.56 109 VAL A C 1
ATOM 841 O O . VAL A 1 109 ? 7.209 8.453 -2.958 1.00 98.56 109 VAL A O 1
ATOM 844 N N . GLY A 1 110 ? 8.192 10.459 -3.112 1.00 98.56 110 GLY A N 1
ATOM 845 C CA . GLY A 1 110 ? 8.915 10.338 -1.846 1.00 98.56 110 GLY A CA 1
ATOM 846 C C . GLY A 1 110 ? 7.977 10.298 -0.634 1.00 98.56 110 GLY A C 1
ATOM 847 O O . GLY A 1 110 ? 8.184 9.485 0.265 1.00 98.56 110 GLY A O 1
ATOM 848 N N . LEU A 1 111 ? 6.915 11.110 -0.632 1.00 98.62 111 LEU A N 1
ATOM 849 C CA . LEU A 1 111 ? 5.865 11.063 0.392 1.00 98.62 111 LEU A CA 1
ATOM 850 C C . LEU A 1 111 ? 5.077 9.753 0.345 1.00 98.62 111 LEU A C 1
ATOM 852 O O . LEU A 1 111 ? 4.767 9.194 1.391 1.00 98.62 111 LEU A O 1
ATOM 856 N N . LEU A 1 112 ? 4.779 9.227 -0.845 1.00 98.75 112 LEU A N 1
ATOM 857 C CA . LEU A 1 112 ? 4.100 7.936 -0.981 1.00 98.75 112 LEU A CA 1
ATOM 858 C C . LEU A 1 112 ? 4.980 6.772 -0.490 1.00 98.75 112 LEU A C 1
ATOM 860 O O . LEU A 1 112 ? 4.474 5.847 0.146 1.00 98.75 112 LEU A O 1
ATOM 864 N N . ALA A 1 113 ? 6.296 6.836 -0.721 1.00 98.62 113 ALA A N 1
ATOM 865 C CA . ALA A 1 113 ? 7.250 5.883 -0.158 1.00 98.62 113 ALA A CA 1
ATOM 866 C C . ALA A 1 113 ? 7.292 5.970 1.378 1.00 98.62 113 ALA A C 1
ATOM 868 O O . ALA A 1 113 ? 7.270 4.939 2.048 1.00 98.62 113 ALA A O 1
ATOM 869 N N . ASP A 1 114 ? 7.285 7.182 1.945 1.00 98.75 114 ASP A N 1
ATOM 870 C CA . ASP A 1 114 ? 7.172 7.386 3.396 1.00 98.75 114 ASP A CA 1
ATOM 871 C C . ASP A 1 114 ? 5.841 6.840 3.937 1.00 98.75 114 ASP A C 1
ATOM 873 O O . ASP A 1 114 ? 5.813 6.135 4.945 1.00 98.75 114 ASP A O 1
ATOM 877 N N . LEU A 1 115 ? 4.737 7.055 3.217 1.00 98.88 115 LEU A N 1
ATOM 878 C CA . LEU A 1 115 ? 3.423 6.540 3.593 1.00 98.88 115 LEU A CA 1
ATOM 879 C C . LEU A 1 115 ? 3.392 5.009 3.622 1.00 98.88 115 LEU A C 1
ATOM 881 O O . LEU A 1 115 ? 2.821 4.416 4.538 1.00 98.88 115 LEU A O 1
ATOM 885 N N . ALA A 1 116 ? 4.034 4.358 2.649 1.00 98.50 116 ALA A N 1
ATOM 886 C CA . ALA A 1 116 ? 4.119 2.904 2.590 1.00 98.50 116 ALA A CA 1
ATOM 887 C C . ALA A 1 116 ? 4.771 2.303 3.847 1.00 98.50 116 ALA A C 1
ATOM 889 O O . ALA A 1 116 ? 4.327 1.245 4.310 1.00 98.50 116 ALA A O 1
ATOM 890 N N . ARG A 1 117 ? 5.768 2.998 4.419 1.00 98.56 117 ARG A N 1
ATOM 891 C CA . ARG A 1 117 ? 6.478 2.602 5.650 1.00 98.56 117 ARG A CA 1
ATOM 892 C C . ARG A 1 117 ? 5.619 2.705 6.905 1.00 98.56 117 ARG A C 1
ATOM 894 O O . ARG A 1 117 ? 5.893 2.004 7.871 1.00 98.56 117 ARG A O 1
ATOM 901 N N . GLN A 1 118 ? 4.552 3.502 6.879 1.00 98.69 118 GLN A N 1
ATOM 902 C CA . GLN A 1 118 ? 3.639 3.645 8.018 1.00 98.69 118 GLN A CA 1
ATOM 903 C C . GLN A 1 118 ? 2.679 2.451 8.177 1.00 98.69 118 GLN A C 1
ATOM 905 O O . GLN A 1 118 ? 1.892 2.385 9.119 1.00 98.69 118 GLN A O 1
ATOM 910 N N . GLN A 1 119 ? 2.737 1.471 7.272 1.00 97.88 119 GLN A N 1
ATOM 911 C CA . GLN A 1 119 ? 1.969 0.228 7.352 1.00 97.88 119 GLN A CA 1
ATOM 912 C C . GLN A 1 119 ? 2.716 -0.834 8.165 1.00 97.88 119 GLN A C 1
ATOM 914 O O . GLN A 1 119 ? 3.037 -1.903 7.631 1.00 97.88 119 GLN A O 1
ATOM 919 N N . ILE A 1 120 ? 2.993 -0.539 9.441 1.00 97.75 120 ILE A N 1
ATOM 920 C CA . ILE A 1 120 ? 3.599 -1.498 10.380 1.00 97.75 120 ILE A CA 1
ATOM 921 C C . ILE A 1 120 ? 2.731 -2.758 10.440 1.00 97.75 120 ILE A C 1
ATOM 923 O O . ILE A 1 120 ? 3.216 -3.870 10.238 1.00 97.75 120 ILE A O 1
ATOM 927 N N . VAL A 1 121 ? 1.418 -2.567 10.595 1.00 97.62 121 VAL A N 1
ATOM 928 C CA . VAL A 1 121 ? 0.410 -3.600 10.351 1.00 97.62 121 VAL A CA 1
ATOM 929 C C . VAL A 1 121 ? -0.254 -3.333 9.004 1.00 97.62 121 VAL A C 1
ATOM 931 O O . VAL A 1 121 ? -0.851 -2.277 8.781 1.00 97.62 121 VAL A O 1
ATOM 934 N N . SER A 1 122 ? -0.129 -4.295 8.089 1.00 97.06 122 SER A N 1
ATOM 935 C CA . SER A 1 122 ? -0.701 -4.218 6.740 1.00 97.06 122 SER A CA 1
ATOM 936 C C . SER A 1 122 ? -2.183 -4.600 6.708 1.00 97.06 122 SER A C 1
ATOM 938 O O . SER A 1 122 ? -2.694 -5.259 7.617 1.00 97.06 122 SER A O 1
ATOM 940 N N . TRP A 1 123 ? -2.866 -4.255 5.612 1.00 97.88 123 TRP A N 1
ATOM 941 C CA . TRP A 1 123 ? -4.242 -4.697 5.379 1.00 97.88 123 TRP A CA 1
ATOM 942 C C . TRP A 1 123 ? -4.370 -6.222 5.374 1.00 97.88 123 TRP A C 1
ATOM 944 O O . TRP A 1 123 ? -5.348 -6.736 5.902 1.00 97.88 123 TRP A O 1
ATOM 954 N N . GLY A 1 124 ? -3.384 -6.956 4.845 1.00 97.56 124 GLY A N 1
ATOM 955 C CA . GLY A 1 124 ? -3.400 -8.423 4.863 1.00 97.56 124 GLY A CA 1
ATOM 956 C C . GLY A 1 124 ? -3.594 -9.001 6.268 1.00 97.56 124 GLY A C 1
ATOM 957 O O . GLY A 1 124 ? -4.452 -9.860 6.466 1.00 97.56 124 GLY A O 1
ATOM 958 N N . VAL A 1 125 ? -2.883 -8.448 7.257 1.00 97.81 125 VAL A N 1
ATOM 959 C CA . VAL A 1 125 ? -2.986 -8.851 8.670 1.00 97.81 125 VAL A CA 1
ATOM 960 C C . VAL A 1 125 ? -4.359 -8.496 9.247 1.00 97.81 125 VAL A C 1
ATOM 962 O O . VAL A 1 125 ? -4.992 -9.332 9.892 1.00 97.81 125 VAL A O 1
ATOM 965 N N . ILE A 1 126 ? -4.859 -7.283 8.978 1.00 98.12 126 ILE A N 1
ATOM 966 C CA . ILE A 1 126 ? -6.196 -6.845 9.416 1.00 98.12 126 ILE A CA 1
ATOM 967 C C . ILE A 1 126 ? -7.299 -7.714 8.800 1.00 98.12 126 ILE A C 1
ATOM 969 O O . ILE A 1 126 ? -8.212 -8.147 9.499 1.00 98.12 126 ILE A O 1
ATOM 973 N N . SER A 1 127 ? -7.200 -8.006 7.505 1.00 97.50 127 SER A N 1
ATOM 974 C CA . SER A 1 127 ? -8.135 -8.848 6.763 1.00 97.50 127 SER A CA 1
ATOM 975 C C . SER A 1 127 ? -8.136 -10.283 7.294 1.00 97.50 127 SER A C 1
ATOM 977 O O . SER A 1 127 ? -9.207 -10.844 7.526 1.00 97.50 127 SER A O 1
ATOM 979 N N . ALA A 1 128 ? -6.960 -10.862 7.559 1.00 97.31 128 ALA A N 1
ATOM 980 C CA . ALA A 1 128 ? -6.832 -12.191 8.153 1.00 97.31 128 ALA A CA 1
ATOM 981 C C . ALA A 1 128 ? -7.415 -12.247 9.575 1.00 97.31 128 ALA A C 1
ATOM 983 O O . ALA A 1 128 ? -8.135 -13.190 9.917 1.00 97.31 128 ALA A O 1
ATOM 984 N N . TRP A 1 129 ? -7.168 -11.217 10.389 1.00 98.06 129 TRP A N 1
ATOM 985 C CA . TRP A 1 129 ? -7.770 -11.089 11.715 1.00 98.06 129 TRP A CA 1
ATOM 986 C C . TRP A 1 129 ? -9.298 -10.985 11.629 1.00 98.06 129 TRP A C 1
ATOM 988 O O . TRP A 1 129 ? -9.999 -11.768 12.272 1.00 98.06 129 TRP A O 1
ATOM 998 N N . ALA A 1 130 ? -9.830 -10.093 10.792 1.00 97.75 130 ALA A N 1
ATOM 999 C CA . ALA A 1 130 ? -11.271 -9.905 10.635 1.00 97.75 130 ALA A CA 1
ATOM 1000 C C . ALA A 1 130 ? -11.948 -11.183 10.125 1.00 97.75 130 ALA A C 1
ATOM 1002 O O . ALA A 1 130 ? -12.987 -11.585 10.644 1.00 97.75 130 ALA A O 1
ATOM 1003 N N . HIS A 1 131 ? -11.323 -11.878 9.172 1.00 96.38 131 HIS A N 1
ATOM 1004 C CA . HIS A 1 131 ? -11.795 -13.179 8.715 1.00 96.38 131 HIS A CA 1
ATOM 1005 C C . HIS A 1 131 ? -11.859 -14.194 9.865 1.00 96.38 131 HIS A C 1
ATOM 1007 O O . HIS A 1 131 ? -12.878 -14.858 10.032 1.00 96.38 131 HIS A O 1
ATOM 1013 N N . SER A 1 132 ? -10.824 -14.270 10.711 1.00 96.56 132 SER A N 1
ATOM 1014 C CA . SER A 1 132 ? -10.829 -15.175 11.872 1.00 96.56 132 SER A CA 1
ATOM 1015 C C . SER A 1 132 ? -11.985 -14.896 12.840 1.00 96.56 132 SER A C 1
ATOM 1017 O O . SER A 1 132 ? -12.595 -15.828 13.364 1.00 96.56 132 SER A O 1
ATOM 1019 N N . LYS A 1 133 ? -12.352 -13.620 13.015 1.00 95.06 133 LYS A N 1
ATOM 1020 C CA . LYS A 1 133 ? -13.496 -13.205 13.836 1.00 95.06 133 LYS A CA 1
ATOM 1021 C C . LYS A 1 133 ? -14.835 -13.556 13.196 1.00 95.06 133 LYS A C 1
ATOM 1023 O O . LYS A 1 133 ? -15.725 -14.015 13.905 1.00 95.06 133 LYS A O 1
ATOM 1028 N N . SER A 1 134 ? -14.984 -13.358 11.886 1.00 94.19 134 SER A N 1
ATOM 1029 C CA . SER A 1 134 ? -16.268 -13.560 11.208 1.00 94.19 134 SER A CA 1
ATOM 1030 C C . SER A 1 134 ? -16.654 -15.033 11.079 1.00 94.19 134 SER A C 1
ATOM 1032 O O . SER A 1 134 ? -17.828 -15.362 11.232 1.00 94.19 134 SER A O 1
ATOM 1034 N N . VAL A 1 135 ? -15.688 -15.928 10.843 1.00 93.69 135 VAL A N 1
ATOM 1035 C CA . VAL A 1 135 ? -15.959 -17.369 10.673 1.00 93.69 135 VAL A CA 1
ATOM 1036 C C . VAL A 1 135 ? -15.589 -18.218 11.894 1.00 93.69 135 VAL A C 1
ATOM 1038 O O . VAL A 1 135 ? -15.754 -19.436 11.862 1.00 93.69 135 VAL A O 1
ATOM 1041 N N . GLY A 1 136 ? -15.070 -17.604 12.963 1.00 90.88 136 GLY A N 1
ATOM 1042 C CA . GLY A 1 136 ? -14.620 -18.312 14.166 1.00 90.88 136 GLY A CA 1
ATOM 1043 C C . GLY A 1 136 ? -13.419 -19.235 13.927 1.00 90.88 136 GLY A C 1
ATOM 1044 O O . GLY A 1 136 ? -13.256 -20.230 14.634 1.00 90.88 136 GLY A O 1
ATOM 1045 N N . SER A 1 137 ? -12.600 -18.947 12.911 1.00 92.50 137 SER A N 1
ATOM 1046 C CA . SER A 1 137 ? -11.396 -19.722 12.603 1.00 92.50 137 SER A CA 1
ATOM 1047 C C . SER A 1 137 ? -10.191 -19.245 13.414 1.00 92.50 137 SER A C 1
ATOM 1049 O O . SER A 1 137 ? -10.210 -18.209 14.082 1.00 92.50 137 SER A O 1
ATOM 1051 N N . ARG A 1 138 ? -9.105 -20.022 13.374 1.00 91.69 138 ARG A N 1
ATOM 1052 C CA . ARG A 1 138 ? -7.840 -19.622 13.993 1.00 91.69 138 ARG A CA 1
ATOM 1053 C C . ARG A 1 138 ? -7.229 -18.459 13.208 1.00 91.69 138 ARG A C 1
ATOM 1055 O O . ARG A 1 138 ? -7.007 -18.577 12.007 1.00 91.69 138 ARG A O 1
ATOM 1062 N N . PHE A 1 139 ? -6.881 -17.386 13.913 1.00 94.25 139 PHE A N 1
ATOM 1063 C CA . PHE A 1 139 ? -6.063 -16.309 13.361 1.00 94.25 139 PHE A CA 1
ATOM 1064 C C . PHE A 1 139 ? -4.670 -16.854 12.970 1.00 94.25 139 PHE A C 1
ATOM 1066 O O . PHE A 1 139 ? -4.040 -17.491 13.826 1.00 94.25 139 PHE A O 1
ATOM 1073 N N . PRO A 1 140 ? -4.194 -16.682 11.716 1.00 95.44 140 PRO A N 1
ATOM 1074 C CA . PRO A 1 140 ? -2.932 -17.269 11.273 1.00 95.44 140 PRO A CA 1
ATOM 1075 C C . PRO A 1 140 ? -1.748 -16.870 12.155 1.00 95.44 140 PRO A C 1
ATOM 1077 O O . PRO A 1 140 ? -1.614 -15.717 12.558 1.00 95.44 140 PRO A O 1
ATOM 1080 N N . GLU A 1 141 ? -0.875 -17.836 12.449 1.00 95.31 141 GLU A N 1
ATOM 1081 C CA . GLU A 1 141 ? 0.191 -17.645 13.441 1.00 95.31 141 GLU A CA 1
ATOM 1082 C C . GLU A 1 141 ? 1.176 -16.545 13.033 1.00 95.31 141 GLU A C 1
ATOM 1084 O O . GLU A 1 141 ? 1.517 -15.710 13.859 1.00 95.31 141 GLU A O 1
ATOM 1089 N N . ALA A 1 142 ? 1.564 -16.490 11.755 1.00 94.19 142 ALA A N 1
ATOM 1090 C CA . ALA A 1 142 ? 2.478 -15.466 11.247 1.00 94.19 142 ALA A CA 1
ATOM 1091 C C . ALA A 1 142 ? 1.894 -14.044 11.367 1.00 94.19 142 ALA A C 1
ATOM 1093 O O . ALA A 1 142 ? 2.592 -13.114 11.768 1.00 94.19 142 ALA A O 1
ATOM 1094 N N . ASP A 1 143 ? 0.599 -13.877 11.076 1.00 95.69 143 ASP A N 1
ATOM 1095 C CA . ASP A 1 143 ? -0.094 -12.588 11.196 1.00 95.69 143 ASP A CA 1
ATOM 1096 C C . ASP A 1 143 ? -0.262 -12.184 12.670 1.00 95.69 143 ASP A C 1
ATOM 1098 O O . ASP A 1 143 ? -0.099 -11.016 13.038 1.00 95.69 143 ASP A O 1
ATOM 1102 N N . ARG A 1 144 ? -0.532 -13.165 13.541 1.00 95.94 144 ARG A N 1
ATOM 1103 C CA . ARG A 1 144 ? -0.592 -12.970 14.992 1.00 95.94 144 ARG A CA 1
ATOM 1104 C C . ARG A 1 144 ? 0.758 -12.584 15.575 1.00 95.94 144 ARG A C 1
ATOM 1106 O O . ARG A 1 144 ? 0.812 -11.691 16.418 1.00 95.94 144 ARG A O 1
ATOM 1113 N N . GLU A 1 145 ? 1.829 -13.241 15.152 1.00 95.19 145 GLU A N 1
ATOM 1114 C CA . GLU A 1 145 ? 3.194 -12.945 15.574 1.00 95.19 145 GLU A CA 1
ATOM 1115 C C . GLU A 1 145 ? 3.593 -11.525 15.158 1.00 95.19 145 GLU A C 1
ATOM 1117 O O . GLU A 1 145 ? 4.047 -10.757 16.007 1.00 95.19 145 GLU A O 1
ATOM 1122 N N . CYS A 1 146 ? 3.299 -11.130 13.912 1.00 93.62 146 CYS A N 1
ATOM 1123 C CA . CYS A 1 146 ? 3.501 -9.764 13.421 1.00 93.62 146 CYS A CA 1
ATOM 1124 C C . CYS A 1 146 ? 2.822 -8.720 14.328 1.00 93.62 146 CYS A C 1
ATOM 1126 O O . CYS A 1 146 ? 3.476 -7.790 14.806 1.00 93.62 146 CYS A O 1
ATOM 1128 N N . LEU A 1 147 ? 1.537 -8.914 14.650 1.00 95.19 147 LEU A N 1
ATOM 1129 C CA . LEU A 1 147 ? 0.806 -8.046 15.582 1.00 95.19 147 LEU A CA 1
ATOM 1130 C C . LEU A 1 147 ? 1.337 -8.100 17.014 1.00 95.19 147 LEU A C 1
ATOM 1132 O O . LEU A 1 147 ? 1.191 -7.134 17.755 1.00 95.19 147 LEU A O 1
ATOM 1136 N N . THR A 1 148 ? 1.904 -9.223 17.442 1.00 96.19 148 THR A N 1
ATOM 1137 C CA . THR A 1 148 ? 2.400 -9.402 18.812 1.00 96.19 148 THR A CA 1
ATOM 1138 C C . THR A 1 148 ? 3.719 -8.658 19.007 1.00 96.19 148 THR A C 1
ATOM 1140 O O . THR A 1 148 ? 3.899 -8.029 20.052 1.00 96.19 148 THR A O 1
ATOM 1143 N N . GLN A 1 149 ? 4.599 -8.695 18.002 1.00 95.25 149 GLN A N 1
ATOM 1144 C CA . GLN A 1 149 ? 5.955 -8.139 18.037 1.00 95.25 149 GLN A CA 1
ATOM 1145 C C . GLN A 1 149 ? 6.021 -6.626 17.802 1.00 95.25 149 GLN A C 1
ATOM 1147 O O . GLN A 1 149 ? 6.964 -5.999 18.273 1.00 95.25 149 GLN A O 1
ATOM 1152 N N . CYS A 1 150 ? 5.050 -6.028 17.103 1.00 94.44 150 CYS A N 1
ATOM 1153 C CA . CYS A 1 150 ? 5.082 -4.590 16.827 1.00 94.44 150 CYS A CA 1
ATOM 1154 C C . CYS A 1 150 ? 4.933 -3.747 18.108 1.00 94.44 150 CYS A C 1
ATOM 1156 O O . CYS A 1 150 ? 4.093 -4.050 18.966 1.00 94.44 150 CYS A O 1
ATOM 1158 N N . ASP A 1 151 ? 5.701 -2.665 18.224 1.00 97.00 151 ASP A N 1
ATOM 1159 C CA . ASP A 1 151 ? 5.641 -1.754 19.370 1.00 97.00 151 ASP A CA 1
ATOM 1160 C C . ASP A 1 151 ? 4.366 -0.877 19.302 1.00 97.00 151 ASP A C 1
ATOM 1162 O O . ASP A 1 151 ? 4.096 -0.257 18.267 1.00 97.00 151 ASP A O 1
ATOM 1166 N N . PRO A 1 152 ? 3.543 -0.803 20.370 1.00 97.94 152 PRO A N 1
ATOM 1167 C CA . PRO A 1 152 ? 2.429 0.140 20.439 1.00 97.94 152 PRO A CA 1
ATOM 1168 C C . PRO A 1 152 ? 2.796 1.600 20.126 1.00 97.94 152 PRO A C 1
ATOM 1170 O O . PRO A 1 152 ? 2.006 2.285 19.476 1.00 97.94 152 PRO A O 1
ATOM 1173 N N . ASP A 1 153 ? 3.958 2.100 20.550 1.00 97.88 153 ASP A N 1
ATOM 1174 C CA . ASP A 1 153 ? 4.348 3.488 20.273 1.00 97.88 153 ASP A CA 1
ATOM 1175 C C . ASP A 1 153 ? 4.759 3.702 18.810 1.00 97.88 153 ASP A C 1
ATOM 1177 O O . ASP A 1 153 ? 4.501 4.775 18.249 1.00 97.88 153 ASP A O 1
ATOM 1181 N N . GLU A 1 154 ? 5.300 2.674 18.150 1.00 97.81 154 GLU A N 1
ATOM 1182 C CA . GLU A 1 154 ? 5.519 2.688 16.700 1.00 97.81 154 GLU A CA 1
ATOM 1183 C C . GLU A 1 154 ? 4.190 2.736 15.943 1.00 97.81 154 GLU A C 1
ATOM 1185 O O . GLU A 1 154 ? 4.056 3.530 15.016 1.00 97.81 154 GLU A O 1
ATOM 1190 N N . LEU A 1 155 ? 3.176 1.968 16.363 1.00 98.50 155 LEU A N 1
ATOM 1191 C CA . LEU A 1 155 ? 1.839 2.017 15.753 1.00 98.50 155 LEU A CA 1
ATOM 1192 C C . LEU A 1 155 ? 1.193 3.401 15.887 1.00 98.50 155 LEU A C 1
ATOM 1194 O O . LEU A 1 155 ? 0.599 3.898 14.929 1.00 98.50 155 LEU A O 1
ATOM 1198 N N . VAL A 1 156 ? 1.317 4.040 17.057 1.00 98.50 156 VAL A N 1
ATOM 1199 C CA . VAL A 1 156 ? 0.825 5.412 17.267 1.00 98.50 156 VAL A CA 1
ATOM 1200 C C . VAL A 1 156 ? 1.553 6.386 16.345 1.00 98.50 156 VAL A C 1
ATOM 1202 O O . VAL A 1 156 ? 0.916 7.186 15.661 1.00 98.50 156 VAL A O 1
ATOM 1205 N N . SER A 1 157 ? 2.882 6.306 16.303 1.00 98.38 157 SER A N 1
ATOM 1206 C CA . SER A 1 157 ? 3.706 7.192 15.476 1.00 98.38 157 SER A CA 1
ATOM 1207 C C . SER A 1 157 ? 3.390 7.018 13.991 1.00 98.38 157 SER A C 1
ATOM 1209 O O . SER A 1 157 ? 3.178 8.005 13.288 1.00 98.38 157 SER A O 1
ATOM 1211 N N . ALA A 1 158 ? 3.268 5.772 13.534 1.00 98.69 158 ALA A N 1
ATOM 1212 C CA . ALA A 1 158 ? 2.960 5.439 12.153 1.00 98.69 158 ALA A CA 1
ATOM 1213 C C . ALA A 1 158 ? 1.554 5.896 11.744 1.00 98.69 158 ALA A C 1
ATOM 1215 O O . ALA A 1 158 ? 1.378 6.508 10.691 1.00 98.69 158 ALA A O 1
ATOM 1216 N N . GLY A 1 159 ? 0.548 5.674 12.596 1.00 98.75 159 GLY A N 1
ATOM 1217 C CA . GLY A 1 159 ? -0.810 6.143 12.335 1.00 98.75 159 GLY A CA 1
ATOM 1218 C C . GLY A 1 159 ? -0.892 7.668 12.232 1.00 98.75 159 GLY A C 1
ATOM 1219 O O . GLY A 1 159 ? -1.496 8.184 11.290 1.00 98.75 159 GLY A O 1
ATOM 1220 N N . SER A 1 160 ? -0.257 8.402 13.150 1.00 98.69 160 SER A N 1
ATOM 1221 C CA . SER A 1 160 ? -0.195 9.870 13.091 1.00 98.69 160 SER A CA 1
ATOM 1222 C C . SER A 1 160 ? 0.543 10.356 11.844 1.00 98.69 160 SER A C 1
ATOM 1224 O O . SER A 1 160 ? 0.036 11.214 11.121 1.00 98.69 160 SER A O 1
ATOM 1226 N N . ARG A 1 161 ? 1.694 9.749 11.525 1.00 98.81 161 ARG A N 1
ATOM 1227 C CA . ARG A 1 161 ? 2.480 10.114 10.343 1.00 98.81 161 ARG A CA 1
ATOM 1228 C C . ARG A 1 161 ? 1.715 9.863 9.043 1.00 98.81 161 ARG A C 1
ATOM 1230 O O . ARG A 1 161 ? 1.762 10.697 8.146 1.00 98.81 161 ARG A O 1
ATOM 1237 N N . ALA A 1 162 ? 0.962 8.768 8.940 1.00 98.88 162 ALA A N 1
ATOM 1238 C CA . ALA A 1 162 ? 0.119 8.500 7.775 1.00 98.88 162 ALA A CA 1
ATOM 1239 C C . ALA A 1 162 ? -0.925 9.610 7.551 1.00 98.88 162 ALA A C 1
ATOM 1241 O O . ALA A 1 162 ? -1.133 10.048 6.419 1.00 98.88 162 ALA A O 1
ATOM 1242 N N . GLN A 1 163 ? -1.539 10.113 8.625 1.00 98.31 163 GLN A N 1
ATOM 1243 C CA . GLN A 1 163 ? -2.497 11.218 8.553 1.00 98.31 163 GLN A CA 1
ATOM 1244 C C . GLN A 1 163 ? -1.831 12.538 8.130 1.00 98.31 163 GLN A C 1
ATOM 1246 O O . GLN A 1 163 ? -2.379 13.264 7.297 1.00 98.31 163 GLN A O 1
ATOM 1251 N N . GLU A 1 164 ? -0.643 12.837 8.660 1.00 98.75 164 GLU A N 1
ATOM 1252 C CA . GLU A 1 164 ? 0.150 14.007 8.262 1.00 98.75 164 GLU A CA 1
ATOM 1253 C C . GLU A 1 164 ? 0.522 13.965 6.779 1.00 98.75 164 GLU A C 1
ATOM 1255 O O . GLU A 1 164 ? 0.309 14.950 6.068 1.00 98.75 164 GLU A O 1
ATOM 1260 N N . ILE A 1 165 ? 1.002 12.814 6.294 1.00 98.81 165 ILE A N 1
ATOM 1261 C CA . ILE A 1 165 ? 1.344 12.629 4.882 1.00 98.81 165 ILE A CA 1
ATOM 1262 C C . ILE A 1 165 ? 0.108 12.820 4.002 1.00 98.81 165 ILE A C 1
ATOM 1264 O O . ILE A 1 165 ? 0.198 13.493 2.980 1.00 98.81 165 ILE A O 1
ATOM 1268 N N . GLY A 1 166 ? -1.061 12.308 4.404 1.00 98.62 166 GLY A N 1
ATOM 1269 C CA . GLY A 1 166 ? -2.316 12.566 3.691 1.00 98.62 166 GLY A CA 1
ATOM 1270 C C . GLY A 1 166 ? -2.605 14.065 3.530 1.00 98.62 166 GLY A C 1
ATOM 1271 O O . GLY A 1 166 ? -2.957 14.517 2.442 1.00 98.62 166 GLY A O 1
ATOM 1272 N N . ALA A 1 167 ? -2.371 14.865 4.575 1.00 98.38 167 ALA A N 1
ATOM 1273 C CA . ALA A 1 167 ? -2.515 16.320 4.504 1.00 98.38 167 ALA A CA 1
ATOM 1274 C C . ALA A 1 167 ? -1.432 16.995 3.637 1.00 98.38 167 ALA A C 1
ATOM 1276 O O . ALA A 1 167 ? -1.701 18.001 2.978 1.00 98.38 167 ALA A O 1
ATOM 1277 N N . GLU A 1 168 ? -0.204 16.472 3.622 1.00 98.38 168 GLU A N 1
ATOM 1278 C CA . GLU A 1 168 ? 0.861 16.929 2.718 1.00 98.38 168 GLU A CA 1
ATOM 1279 C C . GLU A 1 168 ? 0.517 16.653 1.248 1.00 98.38 168 GLU A C 1
ATOM 1281 O O . GLU A 1 168 ? 0.610 17.565 0.425 1.00 98.38 168 GLU A O 1
ATOM 1286 N N . VAL A 1 169 ? 0.031 15.450 0.936 1.00 98.12 169 VAL A N 1
ATOM 1287 C CA . VAL A 1 169 ? -0.457 15.064 -0.396 1.00 98.12 169 VAL A CA 1
ATOM 1288 C C . VAL A 1 169 ? -1.596 15.988 -0.837 1.00 98.12 169 VAL A C 1
ATOM 1290 O O . VAL A 1 169 ? -1.518 16.579 -1.915 1.00 98.12 169 VAL A O 1
ATOM 1293 N N . ALA A 1 170 ? -2.591 16.228 0.021 1.00 97.12 170 ALA A N 1
ATOM 1294 C CA . ALA A 1 170 ? -3.691 17.147 -0.279 1.00 97.12 170 ALA A CA 1
ATOM 1295 C C . ALA A 1 170 ? -3.203 18.576 -0.599 1.00 97.12 170 ALA A C 1
ATOM 1297 O O . ALA A 1 170 ? -3.712 19.233 -1.511 1.00 97.12 170 ALA A O 1
ATOM 1298 N N . ARG A 1 171 ? -2.173 19.068 0.109 1.00 96.75 171 ARG A N 1
ATOM 1299 C CA . ARG A 1 171 ? -1.563 20.385 -0.159 1.00 96.75 171 ARG A CA 1
ATOM 1300 C C . ARG A 1 171 ? -0.847 20.438 -1.508 1.00 96.75 171 ARG A C 1
ATOM 1302 O O . ARG A 1 171 ? -0.935 21.458 -2.200 1.00 96.75 171 ARG A O 1
ATOM 1309 N N . LEU A 1 172 ? -0.180 19.351 -1.902 1.00 96.38 172 LEU A N 1
ATOM 1310 C CA . LEU A 1 172 ? 0.509 19.274 -3.191 1.00 96.38 172 LEU A CA 1
ATOM 1311 C C . LEU A 1 172 ? -0.452 19.392 -4.372 1.00 96.38 172 LEU A C 1
ATOM 1313 O O . LEU A 1 172 ? -0.035 19.893 -5.409 1.00 96.38 172 LEU A O 1
ATOM 1317 N N . ARG A 1 173 ? -1.735 19.034 -4.216 1.00 95.56 173 ARG A N 1
ATOM 1318 C CA . ARG A 1 173 ? -2.752 19.039 -5.286 1.00 95.56 173 ARG A CA 1
ATOM 1319 C C . ARG A 1 173 ? -2.786 20.321 -6.124 1.00 95.56 173 ARG A C 1
ATOM 1321 O O . ARG A 1 173 ? -3.045 20.254 -7.321 1.00 95.56 173 ARG A O 1
ATOM 1328 N N . SER A 1 174 ? -2.493 21.478 -5.527 1.00 93.31 174 SER A N 1
ATOM 1329 C CA . SER A 1 174 ? -2.441 22.769 -6.238 1.00 93.31 174 SER A CA 1
ATOM 1330 C C . SER A 1 174 ? -1.325 22.866 -7.292 1.00 93.31 174 SER A C 1
ATOM 1332 O O . SER A 1 174 ? -1.455 23.624 -8.253 1.00 93.31 174 SER A O 1
ATOM 1334 N N . CYS A 1 175 ? -0.268 22.069 -7.138 1.00 93.38 175 CYS A N 1
ATOM 1335 C CA . CYS A 1 175 ? 0.894 21.980 -8.019 1.00 93.38 175 CYS A CA 1
ATOM 1336 C C . CYS A 1 175 ? 0.897 20.706 -8.884 1.00 93.38 175 CYS A C 1
ATOM 1338 O O . CYS A 1 175 ? 1.844 20.494 -9.634 1.00 93.38 175 CYS A O 1
ATOM 1340 N N . ILE A 1 176 ? -0.132 19.859 -8.783 1.00 97.25 176 ILE A N 1
ATOM 1341 C CA . ILE A 1 176 ? -0.261 18.603 -9.537 1.00 97.25 176 ILE A CA 1
ATOM 1342 C C . ILE A 1 176 ? -1.046 18.840 -10.828 1.00 97.25 176 ILE A C 1
ATOM 1344 O O . ILE A 1 176 ? -1.947 19.684 -10.886 1.00 97.25 176 ILE A O 1
ATOM 1348 N N . ARG A 1 177 ? -0.729 18.086 -11.889 1.00 96.81 177 ARG A N 1
ATOM 1349 C CA . ARG A 1 177 ? -1.507 18.146 -13.134 1.00 96.81 177 ARG A CA 1
ATOM 1350 C C . ARG A 1 177 ? -2.955 17.724 -12.886 1.00 96.81 177 ARG A C 1
ATOM 1352 O O . ARG A 1 177 ? -3.235 16.751 -12.193 1.00 96.81 177 ARG A O 1
ATOM 1359 N N . LYS A 1 178 ? -3.895 18.442 -13.499 1.00 96.31 178 LYS A N 1
ATOM 1360 C CA . LYS A 1 178 ? -5.336 18.247 -13.266 1.00 96.31 178 LYS A CA 1
ATOM 1361 C C . LYS A 1 178 ? -5.846 16.865 -13.679 1.00 96.31 178 LYS A C 1
ATOM 1363 O O . LYS A 1 178 ? -6.765 16.356 -13.051 1.00 96.31 178 LYS A O 1
ATOM 1368 N N . ASP A 1 179 ? -5.246 16.252 -14.697 1.00 96.56 179 ASP A N 1
ATOM 1369 C CA . ASP A 1 179 ? -5.550 14.882 -15.135 1.00 96.56 179 ASP A CA 1
ATOM 1370 C C . ASP A 1 179 ? -5.137 13.812 -14.109 1.00 96.56 179 ASP A C 1
ATOM 1372 O O . ASP A 1 179 ? -5.478 12.645 -14.272 1.00 96.56 179 ASP A O 1
ATOM 1376 N N . ARG A 1 180 ? -4.438 14.207 -13.036 1.00 97.44 180 ARG A N 1
ATOM 1377 C CA . ARG A 1 180 ? -3.976 13.340 -11.944 1.00 97.44 180 ARG A CA 1
ATOM 1378 C C . ARG A 1 180 ? -4.708 13.556 -10.631 1.00 97.44 180 ARG A C 1
ATOM 1380 O O . ARG A 1 180 ? -4.310 13.020 -9.606 1.00 97.44 180 ARG A O 1
ATOM 1387 N N . PHE A 1 181 ? -5.801 14.313 -10.638 1.00 97.19 181 PHE A N 1
ATOM 1388 C CA . PHE A 1 181 ? -6.576 14.559 -9.421 1.00 97.19 181 PHE A CA 1
ATOM 1389 C C . PHE A 1 181 ? -7.241 13.298 -8.862 1.00 97.19 181 PHE A C 1
ATOM 1391 O O . PHE A 1 181 ? -7.345 13.185 -7.645 1.00 97.19 181 PHE A O 1
ATOM 1398 N N . ASP A 1 182 ? -7.619 12.338 -9.710 1.00 97.69 182 ASP A N 1
ATOM 1399 C CA . ASP A 1 182 ? -8.104 11.035 -9.239 1.00 97.69 182 ASP A CA 1
ATOM 1400 C C . ASP A 1 182 ? -7.006 10.246 -8.509 1.00 97.69 182 ASP A C 1
ATOM 1402 O O . ASP A 1 182 ? -7.283 9.633 -7.483 1.00 97.69 182 ASP A O 1
ATOM 1406 N N . ASP A 1 183 ? -5.754 10.325 -8.977 1.00 98.38 183 ASP A N 1
ATOM 1407 C CA . ASP A 1 183 ? -4.615 9.669 -8.318 1.00 98.38 183 ASP A CA 1
ATOM 1408 C C . ASP A 1 183 ? -4.382 10.265 -6.921 1.00 98.38 183 ASP A C 1
ATOM 1410 O O . ASP A 1 183 ? -4.170 9.539 -5.954 1.00 98.38 183 ASP A O 1
ATOM 1414 N N . MET A 1 184 ? -4.498 11.591 -6.794 1.00 98.12 184 MET A N 1
ATOM 1415 C CA . MET A 1 184 ? -4.389 12.283 -5.505 1.00 98.12 184 MET A CA 1
ATOM 1416 C C . MET A 1 184 ? -5.476 11.838 -4.519 1.00 98.12 184 MET A C 1
ATOM 1418 O O . MET A 1 184 ? -5.169 11.561 -3.361 1.00 98.12 184 MET A O 1
ATOM 1422 N N . ASP A 1 185 ? -6.722 11.702 -4.980 1.00 98.38 185 ASP A N 1
ATOM 1423 C CA . ASP A 1 185 ? -7.825 11.225 -4.141 1.00 98.38 185 ASP A CA 1
ATOM 1424 C C . ASP A 1 185 ? -7.588 9.772 -3.672 1.00 98.38 185 ASP A C 1
ATOM 1426 O O . ASP A 1 185 ? -7.866 9.439 -2.517 1.00 98.38 185 ASP A O 1
ATOM 1430 N N . GLU A 1 186 ? -7.033 8.913 -4.538 1.00 98.62 186 GLU A N 1
ATOM 1431 C CA . GLU A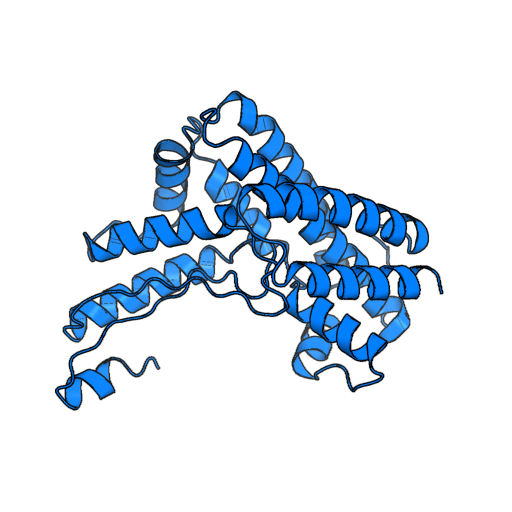 1 186 ? -6.608 7.549 -4.185 1.00 98.62 186 GLU A CA 1
ATOM 1432 C C . GLU A 1 186 ? -5.517 7.559 -3.101 1.00 98.62 186 GLU A C 1
ATOM 1434 O O . GLU A 1 186 ? -5.636 6.843 -2.102 1.00 98.62 186 GLU A O 1
ATOM 1439 N N . PHE A 1 187 ? -4.502 8.419 -3.233 1.00 98.75 187 PHE A N 1
ATOM 1440 C CA . PHE A 1 187 ? -3.431 8.562 -2.242 1.00 98.75 187 PHE A CA 1
ATOM 1441 C C . PHE A 1 187 ? -3.949 9.025 -0.876 1.00 98.75 187 PHE A C 1
ATOM 1443 O O . PHE A 1 187 ? -3.573 8.463 0.156 1.00 98.75 187 PHE A O 1
ATOM 1450 N N . GLU A 1 188 ? -4.837 10.018 -0.854 1.00 98.69 188 GLU A N 1
ATOM 1451 C CA . GLU A 1 188 ? -5.427 10.553 0.377 1.00 98.69 188 GLU A CA 1
ATOM 1452 C C . GLU A 1 188 ? -6.316 9.518 1.088 1.00 98.69 188 GLU A C 1
ATOM 1454 O O . GLU A 1 188 ? -6.260 9.363 2.314 1.00 98.69 188 GLU A O 1
ATOM 1459 N N . VAL A 1 189 ? -7.121 8.761 0.335 1.00 98.62 189 VAL A N 1
ATOM 1460 C CA . VAL A 1 189 ? -7.923 7.656 0.883 1.00 98.62 189 VAL A CA 1
ATOM 1461 C C . VAL A 1 189 ? -7.029 6.548 1.438 1.00 98.62 189 VAL A C 1
ATOM 1463 O O . VAL A 1 189 ? -7.301 6.050 2.537 1.00 98.62 189 VAL A O 1
ATOM 1466 N N . SER A 1 190 ? -5.958 6.179 0.732 1.00 98.81 190 SER A N 1
ATOM 1467 C CA . SER A 1 190 ? -4.985 5.202 1.225 1.00 98.81 190 SER A CA 1
ATOM 1468 C C . SER A 1 190 ? -4.320 5.671 2.516 1.00 98.81 190 SER A C 1
ATOM 1470 O O . SER A 1 190 ? -4.238 4.893 3.465 1.00 98.81 190 SER A O 1
ATOM 1472 N N . ALA A 1 191 ? -3.924 6.943 2.605 1.00 98.88 191 ALA A N 1
ATOM 1473 C CA . ALA A 1 191 ? -3.313 7.507 3.806 1.00 98.88 191 ALA A CA 1
ATOM 1474 C C . ALA A 1 191 ? -4.224 7.391 5.038 1.00 98.88 191 ALA A C 1
ATOM 1476 O O . ALA A 1 191 ? -3.801 6.913 6.096 1.00 98.88 191 ALA A O 1
ATOM 1477 N N . ARG A 1 192 ? -5.508 7.735 4.877 1.00 98.75 192 ARG A N 1
ATOM 1478 C CA . ARG A 1 192 ? -6.520 7.559 5.931 1.00 98.75 192 ARG A CA 1
ATOM 1479 C C 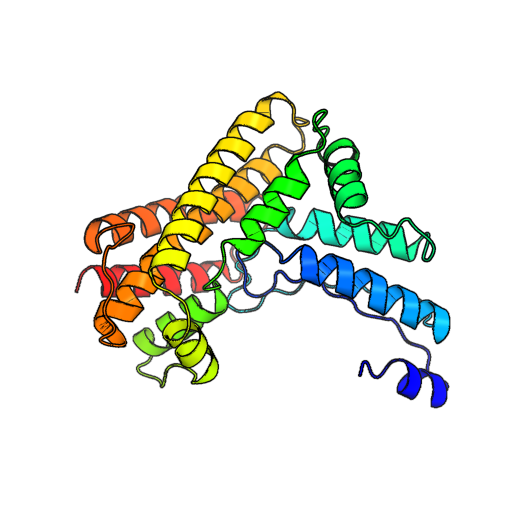. ARG A 1 192 ? -6.721 6.090 6.298 1.00 98.75 192 ARG A C 1
ATOM 1481 O O . ARG A 1 192 ? -6.775 5.766 7.478 1.00 98.75 192 ARG A O 1
ATOM 1488 N N . GLY A 1 193 ? -6.774 5.189 5.320 1.00 98.75 193 GLY A N 1
ATOM 1489 C CA . GLY A 1 193 ? -6.916 3.756 5.587 1.00 98.75 193 GLY A CA 1
ATOM 1490 C C . GLY A 1 193 ? -5.748 3.195 6.405 1.00 98.75 193 GLY A C 1
ATOM 1491 O O . GLY A 1 193 ? -5.955 2.398 7.319 1.00 98.75 193 GLY A O 1
ATOM 1492 N N . ILE A 1 194 ? -4.521 3.645 6.120 1.00 98.88 194 ILE A N 1
ATOM 1493 C CA . ILE A 1 194 ? -3.310 3.219 6.837 1.00 98.88 194 ILE A CA 1
ATOM 1494 C C . ILE A 1 194 ? -3.375 3.665 8.296 1.00 98.88 194 ILE A C 1
ATOM 1496 O O . ILE A 1 194 ? -3.144 2.843 9.186 1.00 98.88 194 ILE A O 1
ATOM 1500 N N . HIS A 1 195 ? -3.762 4.921 8.536 1.00 98.88 195 HIS A N 1
ATOM 1501 C CA . HIS A 1 195 ? -4.012 5.457 9.874 1.00 98.88 195 HIS A CA 1
ATOM 1502 C C . HIS A 1 195 ? -5.021 4.598 10.656 1.00 98.88 195 HIS A C 1
ATOM 1504 O O . HIS A 1 195 ? -4.739 4.166 11.777 1.00 98.88 195 HIS A O 1
ATOM 1510 N N . LEU A 1 196 ? -6.164 4.277 10.041 1.00 98.88 196 LEU A N 1
ATOM 1511 C CA . LEU A 1 196 ? -7.220 3.477 10.668 1.00 98.88 196 LEU A CA 1
ATOM 1512 C C . LEU A 1 196 ? -6.776 2.032 10.953 1.00 98.88 196 LEU A C 1
ATOM 1514 O O . LEU A 1 196 ? -7.126 1.481 11.998 1.00 98.88 196 LEU A O 1
ATOM 1518 N N . CYS A 1 197 ? -5.963 1.429 10.078 1.00 98.75 197 CYS A N 1
ATOM 1519 C CA . CYS A 1 197 ? -5.381 0.105 10.318 1.00 98.75 197 CYS A CA 1
ATOM 1520 C C . CYS A 1 197 ? -4.448 0.104 11.538 1.00 98.75 197 CYS A C 1
ATOM 1522 O O . CYS A 1 197 ? -4.532 -0.810 12.361 1.00 98.75 197 CYS A O 1
ATOM 1524 N N . GLN A 1 198 ? -3.604 1.133 11.701 1.00 98.81 198 GLN A N 1
ATOM 1525 C CA . GLN A 1 198 ? -2.716 1.224 12.868 1.00 98.81 198 GLN A CA 1
ATOM 1526 C C . GLN A 1 198 ? -3.518 1.455 14.162 1.00 98.81 198 GLN A C 1
ATOM 1528 O O . GLN A 1 198 ? -3.229 0.844 15.193 1.00 98.81 198 GLN A O 1
ATOM 1533 N N . ALA A 1 199 ? -4.579 2.270 14.106 1.00 98.81 199 ALA A N 1
ATOM 1534 C CA . ALA A 1 199 ? -5.486 2.475 15.236 1.00 98.81 199 ALA A CA 1
ATOM 1535 C C . ALA A 1 199 ? -6.199 1.176 15.656 1.00 98.81 199 ALA A C 1
ATOM 1537 O O . ALA A 1 199 ? -6.271 0.861 16.846 1.00 98.81 199 ALA A O 1
ATOM 1538 N N . LEU A 1 200 ? -6.671 0.383 14.689 1.00 98.88 200 LEU A N 1
ATOM 1539 C CA . LEU A 1 200 ? -7.284 -0.917 14.957 1.00 98.88 200 LEU A CA 1
ATOM 1540 C C . LEU A 1 200 ? -6.285 -1.911 15.558 1.00 98.88 200 LEU A C 1
ATOM 1542 O O . LEU A 1 200 ? -6.630 -2.619 16.505 1.00 98.88 200 LEU A O 1
ATOM 1546 N N . ALA A 1 201 ? -5.047 -1.943 15.059 1.00 98.69 201 ALA A N 1
ATOM 1547 C CA . ALA A 1 201 ? -4.002 -2.819 15.582 1.00 98.69 201 ALA A CA 1
ATOM 1548 C C . ALA A 1 201 ? -3.767 -2.605 17.087 1.00 98.69 201 ALA A C 1
ATOM 1550 O O . ALA A 1 201 ? -3.691 -3.579 17.837 1.00 98.69 201 ALA A O 1
ATOM 1551 N N . LEU A 1 202 ? -3.748 -1.352 17.558 1.00 98.75 202 LEU A N 1
ATOM 1552 C CA . LEU A 1 202 ? -3.647 -1.028 18.989 1.00 98.75 202 LEU A CA 1
ATOM 1553 C C . LEU A 1 202 ? -4.795 -1.642 19.807 1.00 98.75 202 LEU A C 1
ATOM 1555 O O . LEU A 1 202 ? -4.575 -2.188 20.890 1.00 98.75 202 LEU A O 1
ATOM 1559 N N . ILE A 1 203 ? -6.022 -1.597 19.284 1.00 98.69 203 ILE A N 1
ATOM 1560 C CA . ILE A 1 203 ? -7.196 -2.168 19.956 1.00 98.69 203 ILE A CA 1
ATOM 1561 C C . ILE A 1 203 ? -7.131 -3.698 19.970 1.00 98.69 203 ILE A C 1
ATOM 1563 O O . ILE A 1 203 ? -7.425 -4.298 21.004 1.00 98.69 203 ILE A O 1
ATOM 1567 N N . ILE A 1 204 ? -6.717 -4.334 18.870 1.00 98.31 204 ILE A N 1
ATOM 1568 C CA . ILE A 1 204 ? -6.523 -5.791 18.799 1.00 98.31 204 ILE A CA 1
ATOM 1569 C C . ILE A 1 204 ? -5.468 -6.229 19.821 1.00 98.31 204 ILE A C 1
ATOM 1571 O O . ILE A 1 204 ? -5.723 -7.134 20.614 1.00 98.31 204 ILE A O 1
ATOM 1575 N N . LYS A 1 205 ? -4.319 -5.545 19.884 1.00 97.81 205 LYS A N 1
ATOM 1576 C CA . LYS A 1 205 ? -3.270 -5.835 20.876 1.00 97.81 205 LYS A CA 1
ATOM 1577 C C . LYS A 1 205 ? -3.802 -5.771 22.309 1.00 97.81 205 LYS A C 1
ATOM 1579 O O . LYS A 1 205 ? -3.540 -6.673 23.104 1.00 97.81 205 LYS A O 1
ATOM 1584 N N . LYS A 1 206 ? -4.592 -4.742 22.628 1.00 97.81 206 LYS A N 1
ATOM 1585 C CA . LYS A 1 206 ? -5.168 -4.547 23.965 1.00 97.81 206 LYS A CA 1
ATOM 1586 C C . LYS A 1 206 ? -6.239 -5.589 24.313 1.00 97.81 206 LYS A C 1
ATOM 1588 O O . LYS A 1 206 ? -6.193 -6.162 25.396 1.00 97.81 206 LYS A O 1
ATOM 1593 N N . ARG A 1 207 ? -7.221 -5.800 23.431 1.00 96.75 207 ARG A N 1
ATOM 1594 C CA . ARG A 1 207 ? -8.417 -6.621 23.705 1.00 96.75 207 ARG A CA 1
ATOM 1595 C C . ARG A 1 207 ? -8.197 -8.113 23.447 1.00 96.75 207 ARG A C 1
ATOM 1597 O O . ARG A 1 207 ? -8.604 -8.924 24.270 1.00 96.75 207 ARG A O 1
ATOM 1604 N N . ASP A 1 208 ? -7.549 -8.469 22.339 1.00 95.69 208 ASP A N 1
ATOM 1605 C CA . ASP A 1 208 ? -7.408 -9.865 21.903 1.00 95.69 208 ASP A CA 1
ATOM 1606 C C . ASP A 1 208 ? -6.091 -10.502 22.351 1.00 95.69 208 ASP A C 1
ATOM 1608 O O . ASP A 1 208 ? -6.055 -11.694 22.656 1.00 95.69 208 ASP A O 1
ATOM 1612 N N . LEU A 1 209 ? -4.998 -9.731 22.372 1.00 95.81 209 LEU A N 1
ATOM 1613 C CA . LEU A 1 209 ? -3.678 -10.244 22.762 1.00 95.81 209 LEU A CA 1
ATOM 1614 C C . LEU A 1 209 ? -3.350 -9.995 24.240 1.00 95.81 209 LEU A C 1
ATOM 1616 O O . LEU A 1 209 ? -2.343 -10.506 24.726 1.00 95.81 209 LEU A O 1
ATOM 1620 N N . GLY A 1 210 ? -4.176 -9.221 24.954 1.00 95.69 210 GLY A N 1
ATOM 1621 C CA . GLY A 1 210 ? -3.965 -8.883 26.366 1.00 95.69 210 GLY A CA 1
ATOM 1622 C C . GLY A 1 210 ? -2.671 -8.107 26.631 1.00 95.69 210 GLY A C 1
ATOM 1623 O O . GLY A 1 210 ? -2.156 -8.133 27.748 1.00 95.69 210 GLY A O 1
ATOM 1624 N N . GLN A 1 211 ? -2.112 -7.450 25.610 1.00 97.00 211 GLN A N 1
ATOM 1625 C CA . GLN A 1 211 ? -0.860 -6.708 25.725 1.00 97.00 211 GLN A CA 1
ATOM 1626 C C . GLN A 1 211 ? -1.094 -5.320 26.324 1.00 97.00 211 GLN A C 1
ATOM 1628 O O . GLN A 1 211 ? -2.142 -4.697 26.133 1.00 97.00 211 GLN A O 1
ATOM 1633 N N . HIS A 1 212 ? -0.084 -4.807 27.029 1.00 96.00 212 HIS A N 1
ATOM 1634 C CA . HIS A 1 212 ? -0.102 -3.428 27.497 1.00 96.00 212 HIS A CA 1
ATOM 1635 C C . HIS A 1 212 ? -0.042 -2.469 26.301 1.00 96.00 212 HIS A C 1
ATOM 1637 O O . HIS A 1 212 ? 0.869 -2.543 25.480 1.00 96.00 212 HIS A O 1
ATOM 1643 N N . VAL A 1 213 ? -1.020 -1.568 26.220 1.00 97.56 213 VAL A N 1
ATOM 1644 C CA . VAL A 1 213 ? -1.099 -0.516 25.204 1.00 97.56 213 VAL A CA 1
ATOM 1645 C C . VAL A 1 213 ? -1.278 0.811 25.943 1.00 97.56 213 VAL A C 1
ATOM 1647 O O . VAL A 1 213 ? -2.353 1.026 26.515 1.00 97.56 213 VAL A O 1
ATOM 1650 N N . PRO A 1 214 ? -0.247 1.678 25.984 1.00 93.50 214 PRO A N 1
ATOM 1651 C CA . PRO A 1 214 ? -0.240 2.858 26.850 1.00 93.50 214 PRO A CA 1
ATOM 1652 C C . PRO A 1 214 ? -1.274 3.905 26.422 1.00 93.50 214 PRO A C 1
ATOM 1654 O O . PRO A 1 214 ? -1.835 4.605 27.263 1.00 93.50 214 PRO A O 1
ATOM 1657 N N . ARG A 1 215 ? -1.555 3.997 25.119 1.00 96.19 215 ARG A N 1
ATOM 1658 C CA . ARG A 1 215 ? -2.542 4.912 24.538 1.00 96.19 215 ARG A CA 1
ATOM 1659 C C . ARG A 1 215 ? -3.122 4.344 23.249 1.00 96.19 215 ARG A C 1
ATOM 1661 O O . ARG A 1 215 ? -2.442 3.620 22.525 1.00 96.19 215 ARG A O 1
ATOM 1668 N N . LEU A 1 216 ? -4.372 4.696 22.968 1.00 98.06 216 LEU A N 1
ATOM 1669 C CA . LEU A 1 216 ? -5.012 4.444 21.681 1.00 98.06 216 LEU A CA 1
ATOM 1670 C C . LEU A 1 216 ? -4.895 5.691 20.797 1.00 98.06 216 LEU A C 1
ATOM 1672 O O . LEU A 1 216 ? -4.882 6.810 21.305 1.00 98.06 216 LEU A O 1
ATOM 1676 N N . LEU A 1 217 ? -4.824 5.489 19.479 1.00 97.06 217 LEU A N 1
ATOM 1677 C CA . LEU A 1 217 ? -4.946 6.575 18.498 1.00 97.06 217 LEU A CA 1
ATOM 1678 C C . LEU A 1 217 ? -6.380 7.108 18.440 1.00 97.06 217 LEU A C 1
ATOM 1680 O O . LEU A 1 217 ? -6.608 8.313 18.430 1.00 97.06 217 LEU A O 1
ATOM 1684 N N . ILE A 1 218 ? -7.340 6.185 18.395 1.00 98.50 218 ILE A N 1
ATOM 1685 C CA . ILE A 1 218 ? -8.771 6.461 18.336 1.00 98.50 218 ILE A CA 1
ATOM 1686 C C . ILE A 1 218 ? -9.459 5.460 19.266 1.00 98.50 218 ILE A C 1
ATOM 1688 O O . ILE A 1 218 ? -9.136 4.269 19.253 1.00 98.50 218 ILE A O 1
ATOM 1692 N N . GLU A 1 219 ? -10.399 5.935 20.081 1.00 98.50 219 GLU A N 1
ATOM 1693 C CA . GLU A 1 219 ? -11.222 5.061 20.920 1.00 98.50 219 GLU A CA 1
ATOM 1694 C C . GLU A 1 219 ? -12.131 4.150 20.065 1.00 98.50 219 GLU A C 1
ATOM 1696 O O . GLU A 1 219 ? -12.486 4.517 18.943 1.00 98.50 219 GLU A O 1
ATOM 1701 N N . PRO A 1 220 ? -12.557 2.973 20.566 1.00 98.69 220 PRO A N 1
ATOM 1702 C CA . PRO A 1 220 ? -13.229 1.962 19.743 1.00 98.69 220 PRO A CA 1
ATOM 1703 C C . PRO A 1 220 ? -14.472 2.451 18.987 1.00 98.69 220 PRO A C 1
ATOM 1705 O O . PRO A 1 220 ? -14.583 2.237 17.782 1.00 98.69 220 PRO A O 1
ATOM 1708 N N . TRP A 1 221 ? -15.388 3.147 19.666 1.00 98.50 221 TRP A N 1
ATOM 1709 C CA . TRP A 1 221 ? -16.620 3.646 19.045 1.00 98.50 221 TRP A CA 1
ATOM 1710 C C . TRP A 1 221 ? -16.352 4.689 17.944 1.00 98.50 221 TRP A C 1
ATOM 1712 O O . TRP A 1 221 ? -16.789 4.463 16.815 1.00 98.50 221 TRP A O 1
ATOM 1722 N N . PRO A 1 222 ? -15.581 5.767 18.204 1.00 98.75 222 PRO A N 1
ATOM 1723 C CA . PRO A 1 222 ? -15.182 6.704 17.153 1.00 98.75 222 PRO A CA 1
ATOM 1724 C C . PRO A 1 222 ? -14.398 6.055 16.004 1.00 98.75 222 PRO A C 1
ATOM 1726 O O . PRO A 1 222 ? -14.524 6.485 14.859 1.00 98.75 222 PRO A O 1
ATOM 1729 N N . LEU A 1 223 ? -13.601 5.012 16.270 1.00 98.88 223 LEU A N 1
ATOM 1730 C CA . LEU A 1 223 ? -12.896 4.292 15.208 1.00 98.88 223 LEU A CA 1
ATOM 1731 C C . LEU A 1 223 ? -13.879 3.576 14.275 1.00 98.88 223 LEU A C 1
ATOM 1733 O O . LEU A 1 223 ? -13.688 3.608 13.061 1.00 98.88 223 LEU A O 1
ATOM 1737 N N . ALA A 1 224 ? -14.939 2.970 14.817 1.00 98.88 224 ALA A N 1
ATOM 1738 C CA . ALA A 1 224 ? -15.965 2.308 14.015 1.00 98.88 224 ALA A CA 1
ATOM 1739 C C . ALA A 1 224 ? -16.668 3.290 13.063 1.00 98.88 224 ALA A C 1
ATOM 1741 O O . ALA A 1 224 ? -16.852 2.975 11.889 1.00 98.88 224 ALA A O 1
ATOM 1742 N N . GLU A 1 225 ? -16.998 4.491 13.549 1.00 98.69 225 GLU A N 1
ATOM 1743 C CA . GLU A 1 225 ? -17.591 5.561 12.733 1.00 98.69 225 GLU A CA 1
ATOM 1744 C C . GLU A 1 225 ? -16.635 6.016 11.622 1.00 98.69 225 GLU A C 1
ATOM 1746 O O . GLU A 1 225 ? -17.023 6.125 10.458 1.00 98.69 225 GLU A O 1
ATOM 1751 N N . GLN A 1 226 ? -15.358 6.230 11.951 1.00 98.81 226 GLN A N 1
ATOM 1752 C CA . GLN A 1 226 ? -14.359 6.639 10.961 1.00 98.81 226 GLN A CA 1
ATOM 1753 C C . GLN A 1 226 ? -14.100 5.565 9.899 1.00 98.81 226 GLN A C 1
ATOM 1755 O O . GLN A 1 226 ? -13.893 5.909 8.737 1.00 98.81 226 GLN A O 1
ATOM 1760 N N . MET A 1 227 ? -14.150 4.278 10.257 1.00 98.75 227 MET A N 1
ATOM 1761 C CA . MET A 1 227 ? -14.033 3.181 9.290 1.00 98.75 227 MET A CA 1
ATOM 1762 C C . MET A 1 227 ? -15.207 3.135 8.304 1.00 98.75 227 MET A C 1
ATOM 1764 O O . MET A 1 227 ? -14.997 2.879 7.120 1.00 98.75 227 MET A O 1
ATOM 1768 N N . GLU A 1 228 ? -16.431 3.420 8.752 1.00 98.75 228 GLU A N 1
ATOM 1769 C CA . GLU A 1 228 ? -17.623 3.467 7.889 1.00 98.75 228 GLU A CA 1
ATOM 1770 C C . GLU A 1 228 ? -17.576 4.647 6.911 1.00 98.75 228 GLU A C 1
ATOM 1772 O O . GLU A 1 228 ? -17.853 4.489 5.715 1.00 98.75 228 GLU A O 1
ATOM 1777 N N . LEU A 1 229 ? -17.166 5.821 7.400 1.00 98.69 229 LEU A N 1
ATOM 1778 C CA . LEU A 1 229 ? -16.937 6.997 6.559 1.00 98.69 229 LEU A CA 1
ATOM 1779 C C . LEU A 1 229 ? -15.825 6.730 5.541 1.00 98.69 229 LEU A C 1
ATOM 1781 O O . LEU A 1 229 ? -16.001 6.970 4.347 1.00 98.69 229 LEU A O 1
ATOM 1785 N N . TRP A 1 230 ? -14.710 6.153 5.991 1.00 98.75 230 TRP A N 1
ATOM 1786 C CA . TRP A 1 230 ? -13.607 5.788 5.111 1.00 98.75 230 TRP A CA 1
ATOM 1787 C C . TRP A 1 230 ? -14.026 4.773 4.043 1.00 98.75 230 TRP A C 1
ATOM 1789 O O . TRP A 1 230 ? -13.694 4.962 2.878 1.00 98.75 230 TRP A O 1
ATOM 1799 N N . MET A 1 231 ? -14.800 3.740 4.391 1.00 98.56 231 MET A N 1
ATOM 1800 C CA . MET A 1 231 ? -15.301 2.755 3.425 1.00 98.56 231 MET A CA 1
ATOM 1801 C C . MET A 1 231 ? -16.210 3.402 2.372 1.00 98.56 231 MET A C 1
ATOM 1803 O O . MET A 1 231 ? -16.180 3.013 1.203 1.00 98.56 231 MET A O 1
ATOM 1807 N N . THR A 1 232 ? -16.999 4.405 2.763 1.00 98.44 232 THR A N 1
ATOM 1808 C CA . THR A 1 232 ? -17.838 5.172 1.831 1.00 98.44 232 THR A CA 1
ATOM 1809 C C . THR A 1 232 ? -16.978 5.919 0.812 1.00 98.44 232 THR A C 1
ATOM 1811 O O . THR A 1 232 ? -17.195 5.779 -0.395 1.00 98.44 232 THR A O 1
ATOM 1814 N N . ASP A 1 233 ? -15.958 6.638 1.282 1.00 98.44 233 ASP A N 1
ATOM 1815 C CA . ASP A 1 233 ? -15.034 7.383 0.423 1.00 98.44 233 ASP A CA 1
ATOM 1816 C C . ASP A 1 233 ? -14.188 6.453 -0.457 1.00 98.44 233 ASP A C 1
ATOM 1818 O O . ASP A 1 233 ? -14.059 6.675 -1.663 1.00 98.44 233 ASP A O 1
ATOM 1822 N N . TYR A 1 234 ? -13.660 5.371 0.121 1.00 98.50 234 TYR A N 1
ATOM 1823 C CA . TYR A 1 234 ? -12.891 4.356 -0.594 1.00 98.50 234 TYR A CA 1
ATOM 1824 C C . TYR A 1 234 ? -13.709 3.739 -1.725 1.00 98.50 234 TYR A C 1
ATOM 1826 O O . TYR A 1 234 ? -13.240 3.666 -2.858 1.00 98.50 234 TYR A O 1
ATOM 1834 N N . ALA A 1 235 ? -14.961 3.358 -1.461 1.00 98.06 235 ALA A N 1
ATOM 1835 C CA . ALA A 1 235 ? -15.843 2.812 -2.484 1.00 98.06 235 ALA A CA 1
ATOM 1836 C C . ALA A 1 235 ? -16.156 3.831 -3.593 1.00 98.06 235 ALA A C 1
ATOM 1838 O O . ALA A 1 235 ? -16.311 3.446 -4.754 1.00 98.06 235 ALA A O 1
ATOM 1839 N N . ALA A 1 236 ? -16.265 5.120 -3.260 1.00 97.62 236 ALA A N 1
ATOM 1840 C CA . ALA A 1 236 ? -16.480 6.172 -4.249 1.00 97.62 236 ALA A CA 1
ATOM 1841 C C . ALA A 1 236 ? -15.268 6.330 -5.177 1.00 97.62 236 ALA A C 1
ATOM 1843 O O . ALA A 1 236 ? -15.447 6.412 -6.391 1.00 97.62 236 ALA A O 1
ATOM 1844 N N . VAL A 1 237 ? -14.053 6.324 -4.623 1.00 97.31 237 VAL A N 1
ATOM 1845 C CA . VAL A 1 237 ? -12.810 6.396 -5.402 1.00 97.31 237 VAL A CA 1
ATOM 1846 C C . VAL A 1 237 ? -12.591 5.119 -6.221 1.00 97.31 237 VAL A C 1
ATOM 1848 O O . VAL A 1 237 ? -12.361 5.202 -7.425 1.00 97.31 237 VAL A O 1
ATOM 1851 N N . TRP A 1 238 ? -12.783 3.939 -5.624 1.00 96.31 238 TRP A N 1
ATOM 1852 C CA . TRP A 1 238 ? -12.706 2.640 -6.304 1.00 96.31 238 TRP A CA 1
ATOM 1853 C C . TRP A 1 238 ? -13.524 2.614 -7.598 1.00 96.31 238 TRP A C 1
ATOM 1855 O O . TRP A 1 238 ? -13.018 2.249 -8.661 1.00 96.31 238 TRP A O 1
ATOM 1865 N N . ARG A 1 239 ? -14.790 3.040 -7.520 1.00 96.25 239 ARG A N 1
ATOM 1866 C CA . ARG A 1 239 ? -15.749 2.988 -8.634 1.00 96.25 239 ARG A CA 1
ATOM 1867 C C . ARG A 1 239 ? -15.415 3.916 -9.798 1.00 96.25 239 ARG A C 1
ATOM 1869 O O . ARG A 1 239 ? -16.021 3.773 -10.857 1.00 96.25 239 ARG A O 1
ATOM 1876 N N . ARG A 1 240 ? -14.463 4.841 -9.642 1.00 95.50 240 ARG A N 1
ATOM 1877 C CA . ARG A 1 240 ? -14.001 5.689 -10.752 1.00 95.50 240 ARG A CA 1
ATOM 1878 C C . ARG A 1 240 ? -13.217 4.889 -11.790 1.00 95.50 240 ARG A C 1
ATOM 1880 O O . ARG A 1 240 ? -13.307 5.189 -12.975 1.00 95.50 240 ARG A O 1
ATOM 1887 N N . ARG A 1 241 ? -12.477 3.860 -11.357 1.00 92.12 241 ARG A N 1
ATOM 1888 C CA . ARG A 1 241 ? -11.608 3.044 -12.228 1.00 92.12 241 ARG A CA 1
ATOM 1889 C C . ARG A 1 241 ? -11.984 1.565 -12.271 1.00 92.12 241 ARG A C 1
ATOM 1891 O O . ARG A 1 241 ? -11.614 0.873 -13.215 1.00 92.12 241 ARG A O 1
ATOM 1898 N N . ASN A 1 242 ? -12.736 1.080 -11.285 1.00 92.50 242 ASN A N 1
ATOM 1899 C CA . ASN A 1 242 ? -13.006 -0.340 -11.097 1.00 92.50 242 ASN A CA 1
ATOM 1900 C C . ASN A 1 242 ? -14.506 -0.654 -11.089 1.00 92.50 242 ASN A C 1
ATOM 1902 O O . ASN A 1 242 ? -15.344 0.140 -10.663 1.00 92.50 242 ASN A O 1
ATOM 1906 N N . LYS A 1 243 ? -14.845 -1.873 -11.520 1.00 92.50 243 LYS A N 1
ATOM 1907 C CA . LYS A 1 243 ? -16.182 -2.452 -11.315 1.00 92.50 243 LYS A CA 1
ATOM 1908 C C . LYS A 1 243 ? -16.334 -2.917 -9.863 1.00 92.50 243 LYS A C 1
ATOM 1910 O O . LYS A 1 243 ? -15.347 -3.059 -9.148 1.00 92.50 243 LYS A O 1
ATOM 1915 N N . GLU A 1 244 ? -17.566 -3.215 -9.449 1.00 89.75 244 GLU A N 1
ATOM 1916 C CA . GLU A 1 244 ? -17.868 -3.618 -8.066 1.00 89.75 244 GLU A CA 1
ATOM 1917 C C . GLU A 1 244 ? -17.037 -4.836 -7.602 1.00 89.75 244 GLU A C 1
ATOM 1919 O O . GLU A 1 244 ? -16.558 -4.813 -6.480 1.00 89.75 244 GLU A O 1
ATOM 1924 N N . SER A 1 245 ? -16.791 -5.832 -8.470 1.00 85.00 245 SER A N 1
ATOM 1925 C CA . SER A 1 245 ? -15.813 -6.930 -8.285 1.00 85.00 245 SER A CA 1
ATOM 1926 C C . SER A 1 245 ? -15.669 -7.412 -6.824 1.00 85.00 245 SER A C 1
ATOM 1928 O O . SER A 1 245 ? -16.659 -7.806 -6.213 1.00 85.00 245 SER A O 1
ATOM 1930 N N . GLU A 1 246 ? -14.464 -7.344 -6.251 1.00 90.00 246 GLU A N 1
ATOM 1931 C CA . GLU A 1 246 ? -14.111 -7.770 -4.892 1.00 90.00 246 GLU A CA 1
ATOM 1932 C C . GLU A 1 246 ? -14.408 -6.717 -3.803 1.00 90.00 246 GLU A C 1
ATOM 1934 O O . GLU A 1 246 ? -14.190 -6.977 -2.618 1.00 90.00 246 GLU A O 1
ATOM 1939 N N . LEU A 1 247 ? -14.971 -5.550 -4.154 1.00 94.69 247 LEU A N 1
ATOM 1940 C CA . LEU A 1 247 ? -15.264 -4.467 -3.201 1.00 94.69 247 LEU A CA 1
ATOM 1941 C C . LEU A 1 247 ? -16.189 -4.926 -2.066 1.00 94.69 247 LEU A C 1
ATOM 1943 O O . LEU A 1 247 ? -16.097 -4.432 -0.943 1.00 94.69 247 LEU A O 1
ATOM 1947 N N . TYR A 1 248 ? -17.078 -5.890 -2.335 1.00 94.56 248 TYR A N 1
ATOM 1948 C CA . TYR A 1 248 ? -17.937 -6.457 -1.297 1.00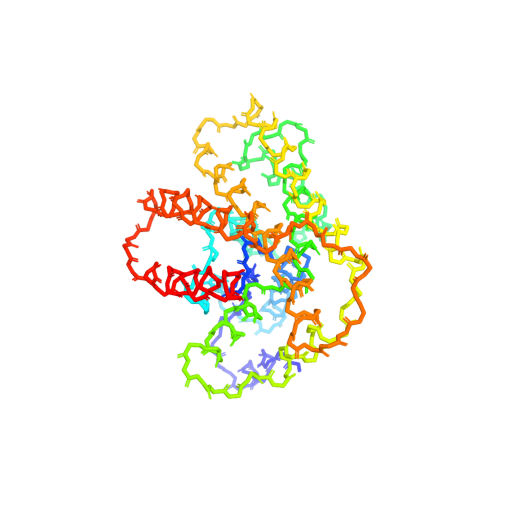 94.56 248 TYR A CA 1
ATOM 1949 C C . TYR A 1 248 ? -17.138 -7.158 -0.191 1.00 94.56 248 TYR A C 1
ATOM 1951 O O . TYR A 1 248 ? -17.504 -7.015 0.968 1.00 94.56 248 TYR A O 1
ATOM 1959 N N . ARG A 1 249 ? -16.013 -7.817 -0.505 1.00 94.56 249 ARG A N 1
ATOM 1960 C CA . ARG A 1 249 ? -15.170 -8.458 0.516 1.00 94.56 249 ARG A CA 1
ATOM 1961 C C . ARG A 1 249 ? -14.518 -7.436 1.433 1.00 94.56 249 ARG A C 1
ATOM 1963 O O . ARG A 1 249 ? -14.412 -7.671 2.632 1.00 94.56 249 ARG A O 1
ATOM 1970 N N . ILE A 1 250 ? -14.105 -6.296 0.879 1.00 96.88 250 ILE A N 1
ATOM 1971 C CA . ILE A 1 250 ? -13.567 -5.181 1.666 1.00 96.88 250 ILE A CA 1
ATOM 1972 C C . ILE A 1 250 ? -14.662 -4.649 2.600 1.00 96.88 250 ILE A C 1
ATOM 1974 O O . ILE A 1 250 ? -14.417 -4.491 3.795 1.00 96.88 250 ILE A O 1
ATOM 1978 N N . ARG A 1 251 ? -15.891 -4.464 2.092 1.00 97.12 251 ARG A N 1
ATOM 1979 C CA . ARG A 1 251 ? -17.041 -4.076 2.929 1.00 97.12 251 ARG A CA 1
ATOM 1980 C C . ARG A 1 251 ? -17.305 -5.076 4.051 1.00 97.12 251 ARG A C 1
ATOM 1982 O O . ARG A 1 251 ? -17.476 -4.640 5.180 1.00 97.12 251 ARG A O 1
ATOM 1989 N N . ASP A 1 252 ? -17.282 -6.378 3.774 1.00 97.00 252 ASP A N 1
ATOM 1990 C CA . ASP A 1 252 ? -17.514 -7.418 4.786 1.00 97.00 252 ASP A CA 1
ATOM 1991 C C . ASP A 1 252 ? -16.458 -7.372 5.906 1.00 97.00 252 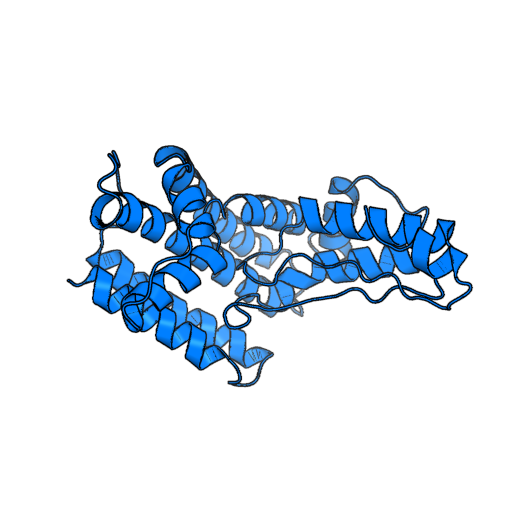ASP A C 1
ATOM 1993 O O . ASP A 1 252 ? -16.783 -7.519 7.091 1.00 97.00 252 ASP A O 1
ATOM 1997 N N . VAL A 1 253 ? -15.192 -7.111 5.550 1.00 98.06 253 VAL A N 1
ATOM 1998 C CA . VAL A 1 253 ? -14.110 -6.887 6.522 1.00 98.06 253 VAL A CA 1
ATOM 1999 C C . VAL A 1 253 ? -14.407 -5.657 7.382 1.00 98.06 253 VAL A C 1
ATOM 2001 O O . VAL A 1 253 ? -14.355 -5.758 8.609 1.00 98.06 253 VAL A O 1
ATOM 2004 N N . ILE A 1 254 ? -14.784 -4.526 6.775 1.00 98.44 254 ILE A N 1
ATOM 2005 C CA . ILE A 1 254 ? -15.137 -3.307 7.519 1.00 98.44 254 ILE A CA 1
ATOM 2006 C C . ILE A 1 254 ? -16.356 -3.528 8.420 1.00 98.44 254 ILE A C 1
ATOM 2008 O O . ILE A 1 254 ? -16.315 -3.164 9.592 1.00 98.44 254 ILE A O 1
ATOM 2012 N N . THR A 1 255 ? -17.409 -4.193 7.942 1.00 98.31 255 THR A N 1
ATOM 2013 C CA . THR A 1 255 ? -18.583 -4.535 8.759 1.00 98.31 255 THR A CA 1
ATOM 2014 C C . THR A 1 255 ? -18.194 -5.379 9.973 1.00 98.31 255 THR A C 1
ATOM 2016 O O . THR A 1 255 ? -18.653 -5.107 11.084 1.00 98.31 255 THR A O 1
ATOM 2019 N N . THR A 1 256 ? -17.304 -6.357 9.790 1.00 98.38 256 THR A N 1
ATOM 2020 C CA . THR A 1 256 ? -16.793 -7.188 10.890 1.00 98.38 256 THR A CA 1
ATOM 2021 C C . THR A 1 256 ? -16.014 -6.354 11.909 1.00 98.38 256 THR A C 1
ATOM 2023 O O . THR A 1 256 ? -16.239 -6.485 13.114 1.00 98.38 256 THR A O 1
ATOM 2026 N N . ILE A 1 257 ? -15.136 -5.461 11.441 1.00 98.62 257 ILE A N 1
ATOM 2027 C CA . ILE A 1 257 ? -14.379 -4.546 12.303 1.00 98.62 257 ILE A CA 1
ATOM 2028 C C . ILE A 1 257 ? -15.330 -3.659 13.114 1.00 98.62 257 ILE A C 1
ATOM 2030 O O . ILE A 1 257 ? -15.204 -3.569 14.334 1.00 98.62 257 ILE A O 1
ATOM 2034 N N . CYS A 1 258 ? -16.302 -3.027 12.462 1.00 98.62 258 CYS A N 1
ATOM 2035 C CA . CYS A 1 258 ? -17.226 -2.100 13.106 1.00 98.62 258 CYS A CA 1
ATOM 2036 C C . CYS A 1 258 ? -18.122 -2.792 14.144 1.00 98.62 258 CYS A C 1
ATOM 2038 O O . CYS A 1 258 ? -18.391 -2.211 15.196 1.00 98.62 258 CYS A O 1
ATOM 2040 N N . ALA A 1 259 ? -18.542 -4.037 13.898 1.00 98.25 259 ALA A N 1
ATOM 2041 C CA . ALA A 1 259 ? -19.258 -4.838 14.891 1.00 98.25 259 ALA A CA 1
ATOM 2042 C C . ALA A 1 259 ? -18.380 -5.138 16.119 1.00 98.25 259 ALA A C 1
ATOM 2044 O O . ALA A 1 259 ? -18.817 -4.948 17.252 1.00 98.25 259 ALA A O 1
ATOM 2045 N N . TYR A 1 260 ? -17.123 -5.535 15.897 1.00 98.31 260 TYR A N 1
ATOM 2046 C CA . TYR A 1 260 ? -16.159 -5.808 16.967 1.00 98.31 260 TYR A CA 1
ATOM 2047 C C . TYR A 1 260 ? -15.820 -4.568 17.810 1.00 98.31 260 TYR A C 1
ATOM 2049 O O . TYR A 1 260 ? -15.676 -4.644 19.028 1.00 98.31 260 TYR A O 1
ATOM 2057 N N . LEU A 1 261 ? -15.690 -3.402 17.180 1.00 98.56 261 LEU A N 1
ATOM 2058 C CA . LEU A 1 261 ? -15.372 -2.159 17.882 1.00 98.56 261 LEU A CA 1
ATOM 2059 C C . LEU A 1 261 ? -16.520 -1.668 18.779 1.00 98.56 261 LEU A C 1
ATOM 2061 O O . LEU A 1 261 ? -16.266 -0.966 19.761 1.00 98.56 261 LEU A O 1
ATOM 2065 N N . ARG A 1 262 ? -17.763 -2.050 18.456 1.00 97.81 262 ARG A N 1
ATOM 2066 C CA . ARG A 1 262 ? -18.976 -1.683 19.203 1.00 97.81 262 ARG A CA 1
ATOM 2067 C C . ARG A 1 262 ? -19.416 -2.719 20.241 1.00 97.81 262 ARG A C 1
ATOM 2069 O O . ARG A 1 262 ? -20.325 -2.412 21.011 1.00 97.81 262 ARG A O 1
ATOM 2076 N N . SER A 1 263 ? -18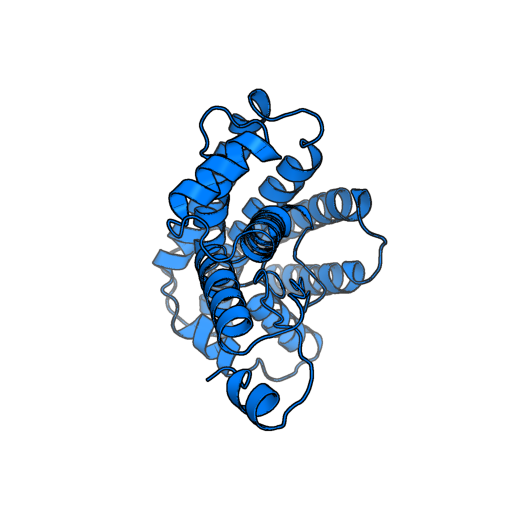.785 -3.896 20.279 1.00 93.31 263 SER A N 1
ATOM 2077 C CA . SER A 1 263 ? -18.897 -4.848 21.398 1.00 93.31 263 SER A CA 1
ATOM 2078 C C . SER A 1 263 ? -18.020 -4.433 22.572 1.00 93.31 263 SER A C 1
ATOM 2080 O O . SER A 1 263 ? -18.489 -4.584 23.717 1.00 93.31 263 SER A O 1
#

Radius of gyration: 19.46 Å; chains: 1; bounding box: 41×48×51 Å

pLDDT: mean 96.11, std 4.69, range [43.72, 98.88]

Foldseek 3Di:
DPCLQVCLVVVDAAAQEQEQQQAFALARQLVCLLVRLLVSLVSCVVSVHPFYHHDYHHDLLRNYDPLRSVLSVVSSVVCRVPSVDDSPSLVSQLVCCCPVWVQPVSCLSVLSNLLRVLPLPTNNLLSLVLVCQVVVHDRDPVSVVSLQPDDLVSLLVSLVSLQVSLVVLVVSVVSTDPVCVLSSLSSNLSSLVSSLSSLLSLVCCVPVVVDDRPDGNDQLQVSLVSLVVSLVSSVVSCVVPHDCRSSVSVVSSSVSSSVVSVD